Protein AF-A0A8H7RUB9-F1 (afdb_monomer_lite)

Radius of gyration: 20.94 Å; chains: 1; bounding box: 49×48×55 Å

Secondary structure (DSSP, 8-state):
--------SSS-HHHHHHHHHHHHHHHHHTT----HHHHHHHHHHH-TTTS-TTHHHHHHHHHHHHHHHHHHHHHHHHHHHHHHT----HHHHHTT---TT-HHHHHHHHHHH---GGGTT-S--EEEEEE-TTT--EEEEEEESSSS-HHHHHHHHHHHHHHH-S---EE-TTHHHHHHHHHHH-GGGTT--EE--HHHHTTS-HHHHHHH-TTTTT-TT----HHHHHHHHTTTHHHHTTSS-HHHHHHHHHHHHHHHHHHHHHHHHHHT--

Structure (mmCIF, N/CA/C/O backbone):
data_AF-A0A8H7RUB9-F1
#
_entry.id   AF-A0A8H7RUB9-F1
#
loop_
_atom_site.group_PDB
_atom_site.id
_atom_site.type_symbol
_atom_site.label_atom_id
_atom_site.label_alt_id
_atom_site.label_comp_id
_atom_site.label_asym_id
_atom_site.label_entity_id
_atom_site.label_seq_id
_atom_site.pdbx_PDB_ins_code
_atom_site.Cartn_x
_atom_site.Cartn_y
_atom_site.Cartn_z
_atom_site.occupancy
_atom_site.B_iso_or_equiv
_atom_site.auth_seq_id
_atom_site.auth_comp_id
_atom_site.auth_asym_id
_atom_site.auth_atom_id
_atom_site.pdbx_PDB_model_num
ATOM 1 N N . MET A 1 1 ? -0.224 27.620 32.407 1.00 29.58 1 MET A N 1
ATOM 2 C CA . MET A 1 1 ? -0.497 28.075 31.030 1.00 29.58 1 MET A CA 1
ATOM 3 C C . MET A 1 1 ? -1.621 27.197 30.512 1.00 29.58 1 MET A C 1
ATOM 5 O O . MET A 1 1 ? -1.375 26.037 30.212 1.00 29.58 1 MET A O 1
ATOM 9 N N . GLU A 1 2 ? -2.859 27.683 30.568 1.00 24.92 2 GLU A N 1
ATOM 10 C CA . GLU A 1 2 ? -4.022 26.947 30.060 1.00 24.92 2 GLU A CA 1
ATOM 11 C C . GLU A 1 2 ? -3.941 26.923 28.532 1.00 24.92 2 GLU A C 1
ATOM 13 O O . GLU A 1 2 ? -4.004 27.958 27.871 1.00 24.92 2 GLU A O 1
ATOM 18 N N . SER A 1 3 ? -3.705 25.742 27.961 1.00 28.34 3 SER A N 1
ATOM 19 C CA . SER A 1 3 ? -3.778 25.539 26.520 1.00 28.34 3 SER A CA 1
ATOM 20 C C . SER A 1 3 ? -5.248 25.479 26.117 1.00 28.34 3 SER A C 1
ATOM 22 O O . SER A 1 3 ? -5.887 24.430 26.160 1.00 28.34 3 SER A O 1
ATOM 24 N N . HIS A 1 4 ? -5.802 26.623 25.725 1.00 30.50 4 HIS A N 1
ATOM 25 C CA . HIS A 1 4 ? -7.105 26.666 25.075 1.00 30.50 4 HIS A CA 1
ATOM 26 C C . HIS A 1 4 ? -7.007 25.947 23.720 1.00 30.50 4 HIS A C 1
ATOM 28 O O . HIS A 1 4 ? -6.492 26.498 22.749 1.00 30.50 4 HIS A O 1
ATOM 34 N N . MET A 1 5 ? -7.477 24.697 23.655 1.00 37.44 5 MET A N 1
ATOM 35 C CA . MET A 1 5 ? -7.760 24.026 22.385 1.00 37.44 5 MET A CA 1
ATOM 36 C C . MET A 1 5 ? -9.015 24.666 21.795 1.00 37.44 5 MET A C 1
ATOM 38 O O . MET A 1 5 ? -10.136 24.296 22.136 1.00 37.44 5 MET A O 1
ATOM 42 N N . VAL A 1 6 ? -8.823 25.680 20.956 1.00 38.44 6 VAL A N 1
ATOM 43 C CA . VAL A 1 6 ? -9.888 26.201 20.101 1.00 38.44 6 VAL A CA 1
ATOM 44 C C . VAL A 1 6 ? -9.807 25.427 18.786 1.00 38.44 6 VAL A C 1
ATOM 46 O O . VAL A 1 6 ? -8.780 25.529 18.111 1.00 38.44 6 VAL A O 1
ATOM 49 N N . PRO A 1 7 ? -10.837 24.651 18.408 1.00 40.44 7 PRO A N 1
ATOM 50 C CA . PRO A 1 7 ? -10.815 23.915 17.156 1.00 40.44 7 PRO A CA 1
ATOM 51 C C . PRO A 1 7 ? -10.836 24.912 15.994 1.00 40.44 7 PRO A C 1
ATOM 53 O O . PRO A 1 7 ? -11.845 25.557 15.724 1.00 40.44 7 PRO A O 1
ATOM 56 N N . SER A 1 8 ? -9.699 25.064 15.319 1.00 38.56 8 SER A N 1
ATOM 57 C CA . SER A 1 8 ? -9.515 25.973 14.180 1.00 38.56 8 SER A CA 1
ATOM 58 C C . SER A 1 8 ? -9.970 25.371 12.844 1.00 38.56 8 SER A C 1
ATOM 60 O O . SER A 1 8 ? -9.715 25.948 11.788 1.00 38.56 8 SER A O 1
ATOM 62 N N . SER A 1 9 ? -10.631 24.209 12.867 1.00 44.75 9 SER A N 1
ATOM 63 C CA . SER A 1 9 ? -11.028 23.474 11.665 1.00 44.75 9 SER A CA 1
ATOM 64 C C . SER A 1 9 ? -12.490 23.726 11.290 1.00 44.75 9 SER A C 1
ATOM 66 O O . SER A 1 9 ? -13.346 23.924 12.148 1.00 44.75 9 SER A O 1
ATOM 68 N N . HIS A 1 10 ? -12.806 23.638 9.994 1.00 49.53 10 HIS A N 1
ATOM 69 C CA . HIS A 1 10 ? -14.183 23.656 9.469 1.00 49.53 10 HIS A CA 1
ATOM 70 C C . HIS A 1 10 ? -15.021 22.424 9.887 1.00 49.53 10 HIS A C 1
ATOM 72 O O . HIS A 1 10 ? -16.120 22.203 9.374 1.00 49.53 10 HIS A O 1
ATOM 78 N N . LEU A 1 11 ? -14.495 21.590 10.788 1.00 54.62 11 LEU A N 1
ATOM 79 C CA . LEU A 1 11 ? -15.132 20.380 11.283 1.00 54.62 11 LEU A CA 1
ATOM 80 C C . LEU A 1 11 ? -16.121 20.719 12.399 1.00 54.62 11 LEU A C 1
ATOM 82 O O . LEU A 1 11 ? -16.036 21.753 13.060 1.00 54.62 11 LEU A O 1
ATOM 86 N N . LYS A 1 12 ? -17.072 19.811 12.641 1.00 63.00 12 LYS A N 1
ATOM 87 C CA . LYS A 1 12 ? -17.947 19.951 13.804 1.00 63.00 12 LYS A CA 1
ATOM 88 C C . LYS A 1 12 ? -17.111 19.943 15.097 1.00 63.00 12 LYS A C 1
ATOM 90 O O . LYS A 1 12 ? -16.148 19.173 15.169 1.00 63.00 12 LYS A O 1
ATOM 95 N N . PRO A 1 13 ? -17.493 20.715 16.128 1.00 65.56 13 PRO A N 1
ATOM 96 C CA . PRO A 1 13 ? -16.722 20.819 17.365 1.00 65.56 13 PRO A CA 1
ATOM 97 C C . PRO A 1 13 ? -16.402 19.468 18.024 1.00 65.56 13 PRO A C 1
ATOM 99 O O . PRO A 1 13 ? -15.300 19.284 18.529 1.00 65.56 13 PRO A O 1
ATOM 102 N N . GLU A 1 14 ? -17.316 18.491 17.966 1.00 66.56 14 GLU A N 1
ATOM 103 C CA . GLU A 1 14 ? -17.115 17.163 18.574 1.00 66.56 14 GLU A CA 1
ATOM 104 C C . GLU A 1 14 ? -15.984 16.377 17.896 1.00 66.56 14 GLU A C 1
ATOM 106 O O . GLU A 1 14 ? -15.202 15.674 18.535 1.00 66.56 14 GLU A O 1
ATOM 111 N N . VAL A 1 15 ? -15.891 16.528 16.579 1.00 64.12 15 VAL A N 1
ATOM 112 C CA . VAL A 1 15 ? -14.919 15.853 15.722 1.00 64.12 15 VAL A CA 1
ATOM 113 C C . VAL A 1 15 ? -13.544 16.488 15.857 1.00 64.12 15 VAL A C 1
ATOM 115 O O . VAL A 1 15 ? -12.548 15.776 15.976 1.00 64.12 15 VAL A O 1
ATOM 118 N N . ALA A 1 16 ? -13.496 17.819 15.852 1.00 68.00 16 ALA A N 1
ATOM 119 C CA . ALA A 1 16 ? -12.252 18.553 16.018 1.00 68.00 16 ALA A CA 1
ATOM 120 C C . ALA A 1 16 ? -11.610 18.221 17.372 1.00 68.00 16 ALA A C 1
ATOM 122 O O . ALA A 1 16 ? -10.447 17.836 17.409 1.00 68.00 16 ALA A O 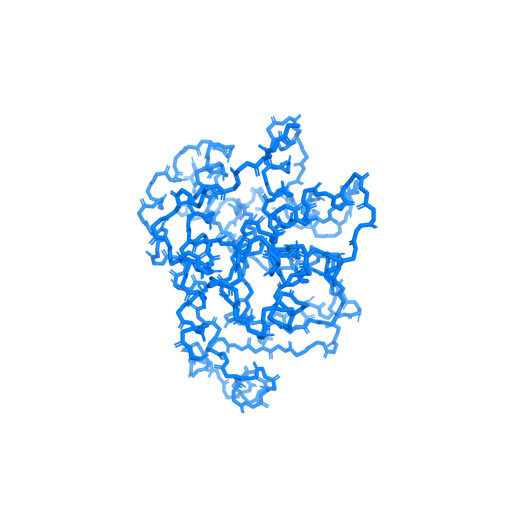1
ATOM 123 N N . ILE A 1 17 ? -12.405 18.193 18.451 1.00 72.62 17 ILE A N 1
ATOM 124 C CA . ILE A 1 17 ? -11.947 17.743 19.773 1.00 72.62 17 ILE A CA 1
ATOM 125 C C . ILE A 1 17 ? -11.415 16.306 19.716 1.00 72.62 17 ILE A C 1
ATOM 127 O O . ILE A 1 17 ? -10.379 16.013 20.304 1.00 72.62 17 ILE A O 1
ATOM 131 N N . HIS A 1 18 ? -12.082 15.390 19.008 1.00 74.38 18 HIS A N 1
ATOM 132 C CA . HIS A 1 18 ? -11.622 14.001 18.899 1.00 74.38 18 HIS A CA 1
ATOM 133 C C . HIS A 1 18 ? -10.255 13.883 18.212 1.00 74.38 18 HIS A C 1
ATOM 135 O O . HIS A 1 18 ? -9.379 13.169 18.704 1.00 74.38 18 HIS A O 1
ATOM 141 N N . ILE A 1 19 ? -10.057 14.596 17.099 1.00 69.44 19 ILE A N 1
ATOM 142 C CA . ILE A 1 19 ? -8.784 14.633 16.365 1.00 69.44 19 ILE A CA 1
ATOM 143 C C . ILE A 1 19 ? -7.701 15.316 17.203 1.00 69.44 19 ILE A C 1
ATOM 145 O O . ILE A 1 19 ? -6.637 14.728 17.382 1.00 69.44 19 ILE A O 1
ATOM 149 N N . ASP A 1 20 ? -7.982 16.483 17.786 1.00 73.69 20 ASP A N 1
ATOM 150 C CA . ASP A 1 20 ? -7.042 17.241 18.621 1.00 73.69 20 ASP A CA 1
ATOM 151 C C . ASP A 1 20 ? -6.595 16.431 19.845 1.00 73.69 20 ASP A C 1
ATOM 153 O O . ASP A 1 20 ? -5.425 16.444 20.234 1.00 73.69 20 ASP A O 1
ATOM 157 N N . VAL A 1 21 ? -7.503 15.644 20.426 1.00 76.00 21 VAL A N 1
ATOM 158 C CA . VAL A 1 21 ? -7.194 14.727 21.525 1.00 76.00 21 VAL A CA 1
ATOM 159 C C . VAL A 1 21 ? -6.327 13.563 21.060 1.00 76.00 21 VAL A C 1
ATOM 161 O O . VAL A 1 21 ? -5.384 13.211 21.767 1.00 76.00 21 VAL A O 1
ATOM 164 N N . MET A 1 22 ? -6.592 12.967 19.893 1.00 75.38 22 MET A N 1
ATOM 165 C CA . MET A 1 22 ? -5.728 11.916 19.339 1.00 75.38 22 MET A CA 1
ATOM 166 C C . MET A 1 22 ? -4.334 12.454 18.976 1.00 75.38 22 MET A C 1
ATOM 168 O O . MET A 1 22 ? -3.331 11.809 19.283 1.00 75.38 22 MET A O 1
ATOM 172 N N . GLU A 1 23 ? -4.259 13.650 18.392 1.00 72.81 23 GLU A N 1
ATOM 173 C CA . GLU A 1 23 ? -3.027 14.391 18.102 1.00 72.81 23 GLU A CA 1
ATOM 174 C C . GLU A 1 23 ? -2.215 14.668 19.370 1.00 72.81 23 GLU A C 1
ATOM 176 O O . GLU A 1 23 ? -1.033 14.326 19.447 1.00 72.81 23 GLU A O 1
ATOM 181 N N . SER A 1 24 ? -2.863 15.245 20.384 1.00 71.38 24 SER A N 1
ATOM 182 C CA . SER A 1 24 ? -2.268 15.544 21.685 1.00 71.38 24 SER A CA 1
ATOM 183 C C . SER A 1 24 ? -1.806 14.267 22.392 1.00 71.38 24 SER A C 1
ATOM 185 O O . SER A 1 24 ? -0.680 14.211 22.884 1.00 71.38 24 SER A O 1
ATOM 187 N N . TYR A 1 25 ? -2.614 13.199 22.358 1.00 70.88 25 TYR A N 1
ATOM 188 C CA . TYR A 1 25 ? -2.262 11.897 22.927 1.00 70.88 25 TYR A CA 1
ATOM 189 C C . TYR A 1 25 ? -0.989 11.323 22.296 1.00 70.88 25 TYR A C 1
ATOM 191 O O . TYR A 1 25 ? -0.104 10.848 23.007 1.00 70.88 25 TYR A O 1
ATOM 199 N N . ILE A 1 26 ? -0.878 11.363 20.964 1.00 67.62 26 ILE A N 1
ATOM 200 C CA . ILE A 1 26 ? 0.305 10.860 20.254 1.00 67.62 26 ILE A CA 1
ATOM 201 C C . ILE A 1 26 ? 1.534 11.706 20.586 1.00 67.62 26 ILE A C 1
ATOM 203 O O . ILE A 1 26 ? 2.569 11.141 20.928 1.00 67.62 26 ILE A O 1
ATOM 207 N N . ARG A 1 27 ? 1.413 13.041 20.570 1.00 65.81 27 ARG A N 1
ATOM 208 C CA . ARG A 1 27 ? 2.514 13.955 20.926 1.00 65.81 27 ARG A CA 1
ATOM 209 C C . ARG A 1 27 ? 3.007 13.735 22.360 1.00 65.81 27 ARG A C 1
ATOM 211 O O . ARG A 1 27 ? 4.208 13.751 22.606 1.00 65.81 27 ARG A O 1
ATOM 218 N N . GLN A 1 28 ? 2.097 13.497 23.305 1.00 63.12 28 GLN A N 1
ATOM 219 C CA . GLN A 1 28 ? 2.435 13.300 24.718 1.00 63.12 28 GLN A CA 1
ATOM 220 C C . GLN A 1 28 ? 2.959 11.900 25.040 1.00 63.12 28 GLN A C 1
ATOM 222 O O . GLN A 1 28 ? 3.717 11.758 25.996 1.00 63.12 28 GLN A O 1
ATOM 227 N N . LYS A 1 29 ? 2.628 10.867 24.253 1.00 54.38 29 LYS A N 1
ATOM 228 C CA . LYS A 1 29 ? 3.176 9.513 24.454 1.00 54.38 29 LYS A CA 1
ATOM 229 C C . LYS A 1 29 ? 4.705 9.456 24.343 1.00 54.38 29 LYS A C 1
ATOM 231 O O . LYS A 1 29 ? 5.304 8.559 24.926 1.00 54.38 29 LYS A O 1
ATOM 236 N N . PHE A 1 30 ? 5.320 10.414 23.650 1.00 47.50 30 PHE A N 1
ATOM 237 C CA . PHE A 1 30 ? 6.774 10.577 23.596 1.00 47.50 30 PHE A CA 1
ATOM 238 C C . PHE A 1 30 ? 7.370 11.239 24.851 1.00 47.50 30 PHE A C 1
ATOM 240 O O . PHE A 1 30 ? 8.585 11.228 25.016 1.00 47.50 30 PHE A O 1
ATOM 247 N N . LEU A 1 31 ? 6.541 11.794 25.744 1.00 39.28 31 LEU A N 1
ATOM 248 C CA . LEU A 1 31 ? 6.990 12.569 26.904 1.00 39.28 31 LEU A CA 1
ATOM 249 C C . LEU A 1 31 ? 6.450 12.069 28.256 1.00 39.28 31 LEU A C 1
ATOM 251 O O . LEU A 1 31 ? 7.129 12.292 29.250 1.00 39.28 31 LEU A O 1
ATOM 255 N N . GLN A 1 32 ? 5.299 11.378 28.338 1.00 49.00 32 GLN A N 1
ATOM 256 C CA . GLN A 1 32 ? 4.765 10.792 29.585 1.00 49.00 32 GLN A CA 1
ATOM 257 C C . GLN A 1 32 ? 3.645 9.747 29.341 1.00 49.00 32 GLN A C 1
ATOM 259 O O . GLN A 1 32 ? 2.749 9.937 28.519 1.00 49.00 32 GLN A O 1
ATOM 264 N N . HIS A 1 33 ? 3.653 8.642 30.101 1.00 52.34 33 HIS A N 1
ATOM 265 C CA . HIS A 1 33 ? 2.651 7.564 30.044 1.00 52.34 33 HIS A CA 1
ATOM 266 C C . HIS A 1 33 ? 1.275 7.996 30.592 1.00 52.34 33 HIS A C 1
ATOM 268 O O . HIS A 1 33 ? 0.935 7.715 31.740 1.00 52.34 33 HIS A O 1
ATOM 274 N N . GLN A 1 34 ? 0.438 8.636 29.770 1.00 62.09 34 GLN A N 1
ATOM 275 C CA . GLN A 1 34 ? -0.961 8.909 30.124 1.00 62.09 34 GLN A CA 1
ATOM 276 C C . GLN A 1 34 ? -1.937 7.880 29.528 1.00 62.09 34 GLN A C 1
ATOM 278 O O . GLN A 1 34 ? -1.829 7.450 28.374 1.00 62.09 34 GLN A O 1
ATOM 283 N N . SER A 1 35 ? -2.930 7.468 30.326 1.00 73.56 35 SER A N 1
ATOM 284 C CA . SER A 1 35 ? -3.958 6.517 29.888 1.00 73.56 35 SER A CA 1
ATOM 285 C C . SER A 1 35 ? -5.051 7.209 29.062 1.00 73.56 35 SER A C 1
ATOM 287 O O . SER A 1 35 ? -5.480 8.317 29.388 1.00 73.56 35 SER A O 1
ATOM 289 N N . VAL A 1 36 ? -5.568 6.523 28.033 1.00 71.50 36 VAL A N 1
ATOM 290 C CA . VAL A 1 36 ? -6.710 6.994 27.215 1.00 71.50 36 VAL A CA 1
ATOM 291 C C . VAL A 1 36 ? -7.920 7.322 28.094 1.00 71.50 36 VAL A C 1
ATOM 293 O O . VAL A 1 36 ? -8.649 8.276 27.842 1.00 71.50 36 VAL A O 1
ATOM 296 N N . THR A 1 37 ? -8.102 6.562 29.177 1.00 72.75 37 THR A N 1
ATOM 297 C CA . THR A 1 37 ? -9.177 6.776 30.150 1.00 72.75 37 THR A CA 1
ATOM 298 C C . THR A 1 37 ? -9.020 8.095 30.905 1.00 72.75 37 THR A C 1
ATOM 300 O O . THR A 1 37 ? -10.019 8.765 31.148 1.00 72.75 37 THR A O 1
ATOM 303 N N . SER A 1 38 ? -7.796 8.474 31.278 1.00 74.19 38 SER A N 1
ATOM 304 C CA . SER A 1 38 ? -7.526 9.732 31.983 1.00 74.19 38 SER A CA 1
ATOM 305 C C . SER A 1 38 ? -7.811 10.929 31.080 1.00 74.19 38 SER A C 1
ATOM 307 O O . SER A 1 38 ? -8.525 11.843 31.479 1.00 74.19 38 SER A O 1
ATOM 309 N N . ILE A 1 39 ? -7.338 10.873 29.834 1.00 75.50 39 ILE A N 1
ATOM 310 C CA . ILE A 1 39 ? -7.524 11.949 28.855 1.00 75.50 39 ILE A CA 1
ATOM 311 C C . ILE A 1 39 ? -8.998 12.089 28.467 1.00 75.50 39 ILE A C 1
ATOM 313 O O . ILE A 1 39 ? -9.535 13.191 28.510 1.00 75.50 39 ILE A O 1
ATOM 317 N N . ALA A 1 40 ? -9.697 10.980 28.203 1.00 75.69 40 ALA A N 1
ATOM 318 C CA . ALA A 1 40 ? -11.128 11.019 27.904 1.00 75.69 40 ALA A CA 1
ATOM 319 C C . ALA A 1 40 ? -11.955 11.631 29.051 1.00 75.69 40 ALA A C 1
ATOM 321 O O . ALA A 1 40 ? -12.914 12.350 28.787 1.00 75.69 40 ALA A O 1
ATOM 322 N N . LYS A 1 41 ? -11.581 11.381 30.316 1.00 77.62 41 LYS A N 1
ATOM 323 C CA . LYS A 1 41 ? -12.245 11.980 31.488 1.00 77.62 41 LYS A CA 1
ATOM 324 C C . LYS A 1 41 ? -12.021 13.489 31.576 1.00 77.62 41 LYS A C 1
ATOM 326 O O . LYS A 1 41 ? -12.972 14.211 31.852 1.00 77.62 41 LYS A O 1
ATOM 331 N N . VAL A 1 42 ? -10.789 13.951 31.356 1.00 79.19 42 VAL A N 1
ATOM 332 C CA . VAL A 1 42 ? -10.460 15.386 31.372 1.00 79.19 42 VAL A CA 1
ATOM 333 C C . VAL A 1 42 ? -11.214 16.104 30.256 1.00 79.19 42 VAL A C 1
ATOM 335 O O . VAL A 1 42 ? -11.927 17.062 30.517 1.00 79.19 42 VAL A O 1
ATOM 338 N N . VAL A 1 43 ? -11.165 15.577 29.034 1.00 77.44 43 VAL A N 1
ATOM 339 C CA . VAL A 1 43 ? -11.837 16.174 27.871 1.00 77.44 43 VAL A CA 1
ATOM 340 C C . VAL A 1 43 ? -13.357 16.215 28.052 1.00 77.44 43 VAL A C 1
ATOM 342 O O . VAL A 1 43 ? -13.977 17.236 27.775 1.00 77.44 43 VAL A O 1
ATOM 345 N N . ALA A 1 44 ? -13.968 15.144 28.569 1.00 78.69 44 ALA A N 1
ATOM 346 C CA . ALA A 1 44 ? -15.405 15.124 28.849 1.00 78.69 44 ALA A CA 1
ATOM 347 C C . ALA A 1 44 ? -15.816 16.114 29.956 1.00 78.69 44 ALA A C 1
ATOM 349 O O . ALA A 1 44 ? -16.947 16.595 29.950 1.00 78.69 44 ALA A O 1
ATOM 350 N N . LYS A 1 45 ? -14.912 16.423 30.897 1.00 79.88 45 LYS A N 1
ATOM 351 C CA . LYS A 1 45 ? -15.139 17.420 31.951 1.00 79.88 45 LYS A CA 1
ATOM 352 C C . LYS A 1 45 ? -15.061 18.850 31.410 1.00 79.88 45 LYS A C 1
ATOM 354 O O . LYS A 1 45 ? -15.899 19.665 31.776 1.00 79.88 45 LYS A O 1
ATOM 359 N N . GLU A 1 46 ? -14.084 19.132 30.551 1.00 78.12 46 GLU A N 1
ATOM 360 C CA . GLU A 1 46 ? -13.878 20.464 29.966 1.00 78.12 46 GLU A CA 1
ATOM 361 C C . GLU A 1 46 ? -14.898 20.782 28.856 1.00 78.12 46 GLU A C 1
ATOM 363 O O . GLU A 1 46 ? -15.319 21.927 28.704 1.00 78.12 46 GLU A O 1
ATOM 368 N N . PHE A 1 47 ? -15.365 19.769 28.112 1.00 77.69 47 PHE A N 1
ATOM 369 C CA . PHE A 1 47 ? -16.285 19.935 26.976 1.00 77.69 47 PHE A CA 1
ATOM 370 C C . PHE A 1 47 ? -17.564 19.074 27.083 1.00 77.69 47 PHE A C 1
ATOM 372 O O . PHE A 1 47 ? -17.886 18.308 26.169 1.00 77.69 47 PHE A O 1
ATOM 379 N N . PRO A 1 48 ? -18.362 19.199 28.161 1.00 70.75 48 PRO A N 1
ATOM 380 C CA . PRO A 1 48 ? -19.465 18.278 28.458 1.00 70.75 48 PRO A CA 1
ATOM 381 C C . PRO A 1 48 ? -20.626 18.334 27.453 1.00 70.75 48 PRO A C 1
ATOM 383 O O . PRO A 1 48 ? -21.377 17.373 27.329 1.00 70.75 48 PRO A O 1
ATOM 386 N N . ARG A 1 49 ? -20.791 19.449 26.727 1.00 74.31 49 ARG A N 1
ATOM 387 C CA . ARG A 1 49 ? -21.847 19.621 25.707 1.00 74.31 49 ARG A CA 1
ATOM 388 C C . ARG A 1 49 ? -21.443 19.124 24.320 1.00 74.31 49 ARG A C 1
ATOM 390 O O . ARG A 1 49 ? -22.302 18.967 23.462 1.00 74.31 49 ARG A O 1
ATOM 397 N N . THR A 1 50 ? -20.152 18.895 24.120 1.00 74.50 50 THR A N 1
ATOM 398 C CA . THR A 1 50 ? -19.545 18.609 22.817 1.00 74.50 50 THR A CA 1
ATOM 399 C C . THR A 1 50 ? -19.065 17.160 22.731 1.00 74.50 50 THR A C 1
ATOM 401 O O . THR A 1 50 ? -18.793 16.638 21.661 1.00 74.50 50 THR A O 1
ATOM 404 N N . VAL A 1 51 ? -18.933 16.472 23.861 1.00 72.12 51 VAL A N 1
ATOM 405 C CA . VAL A 1 51 ? -18.345 15.135 23.907 1.00 72.12 51 VAL A CA 1
ATOM 406 C C . VAL A 1 51 ? -19.446 14.106 24.185 1.00 72.12 51 VAL A C 1
ATOM 408 O O . VAL A 1 51 ? -20.024 14.122 25.272 1.00 72.12 51 VAL A O 1
ATOM 411 N N . PRO A 1 52 ? -19.766 13.198 23.241 1.00 74.94 52 PRO A N 1
ATOM 412 C CA . PRO A 1 52 ? -20.803 12.194 23.456 1.00 74.94 52 PRO A CA 1
ATOM 413 C C . PRO A 1 52 ? -20.388 11.182 24.533 1.00 74.94 52 PRO A C 1
ATOM 415 O O . PRO A 1 52 ? -19.206 10.909 24.741 1.00 74.94 52 PRO A O 1
ATOM 418 N N . SER A 1 53 ? -21.363 10.533 25.173 1.00 74.62 53 SER A N 1
ATOM 419 C CA . SER A 1 53 ? -21.112 9.493 26.190 1.00 74.62 53 SER A CA 1
ATOM 420 C C . SER A 1 53 ? -20.276 8.315 25.661 1.00 74.62 53 SER A C 1
ATOM 422 O O . SER A 1 53 ? -19.538 7.673 26.411 1.00 74.62 53 SER A O 1
ATOM 424 N N . SER A 1 54 ? -20.332 8.062 24.350 1.00 75.69 54 SER A N 1
ATOM 425 C CA . SER A 1 54 ? -19.553 7.045 23.641 1.00 75.69 54 SER A CA 1
ATOM 426 C C . SER A 1 54 ? -18.100 7.448 23.350 1.00 75.69 54 SER A C 1
ATOM 428 O O . SER A 1 54 ? -17.317 6.593 22.929 1.00 75.69 54 SER A O 1
ATOM 430 N N . PHE A 1 55 ? -17.694 8.697 23.611 1.00 79.94 55 PHE A N 1
ATOM 431 C CA . PHE A 1 55 ? -16.387 9.254 23.238 1.00 79.94 55 PHE A CA 1
ATOM 432 C C . PHE A 1 55 ? -15.203 8.401 23.693 1.00 79.94 55 PHE A C 1
ATOM 434 O O . PHE A 1 55 ? -14.328 8.088 22.892 1.00 79.94 55 PHE A O 1
ATOM 441 N N . LYS A 1 56 ? -15.204 7.919 24.944 1.00 77.12 56 LYS A N 1
ATOM 442 C CA . LYS A 1 56 ? -14.156 7.010 25.444 1.00 77.12 56 LYS A CA 1
ATOM 443 C C . LYS A 1 56 ? -14.047 5.747 24.586 1.00 77.12 56 LYS A C 1
ATOM 445 O O . LYS A 1 56 ? -12.940 5.304 24.277 1.00 77.12 56 LYS A O 1
ATOM 450 N N . SER A 1 57 ? -15.180 5.147 24.218 1.00 75.88 57 SER A N 1
ATOM 451 C CA . SER A 1 57 ? -15.188 3.932 23.402 1.00 75.88 57 SER A CA 1
ATOM 452 C C . SER A 1 57 ? -14.724 4.216 21.979 1.00 75.88 57 SER A C 1
ATOM 454 O O . SER A 1 57 ? -14.024 3.377 21.414 1.00 75.88 57 SER A O 1
ATOM 456 N N . ILE A 1 58 ? -15.121 5.350 21.402 1.00 73.62 58 ILE A N 1
ATOM 457 C CA . ILE A 1 58 ? -14.685 5.761 20.065 1.00 73.62 58 ILE A CA 1
ATOM 458 C C . ILE A 1 58 ? -13.172 5.979 20.096 1.00 73.62 58 ILE A C 1
ATOM 460 O O . ILE A 1 58 ? -12.458 5.334 19.338 1.00 73.62 58 ILE A O 1
ATOM 464 N N . LEU A 1 59 ? -12.673 6.766 21.053 1.00 75.00 59 LEU A N 1
ATOM 465 C CA . LEU A 1 59 ? -11.256 7.106 21.185 1.00 75.00 59 LEU A CA 1
ATOM 466 C C . LEU A 1 59 ? -10.397 5.857 21.367 1.00 75.00 59 LEU A C 1
ATOM 468 O O . LEU A 1 59 ? -9.385 5.701 20.700 1.00 75.00 59 LEU A O 1
ATOM 472 N N . THR A 1 60 ? -10.832 4.914 22.203 1.00 74.12 60 THR A N 1
ATOM 473 C CA . THR A 1 60 ? -10.100 3.655 22.423 1.00 74.12 60 THR A CA 1
ATOM 474 C C . THR A 1 60 ? -9.988 2.807 21.151 1.00 74.12 60 THR A C 1
ATOM 476 O O . THR A 1 60 ? -8.976 2.140 20.951 1.00 74.12 60 THR A O 1
ATOM 479 N N . LYS A 1 61 ? -11.005 2.833 20.280 1.00 71.25 61 LYS A N 1
ATOM 480 C CA . LYS A 1 61 ? -11.015 2.078 19.018 1.00 71.25 61 LYS A CA 1
ATOM 481 C C . LYS A 1 61 ? -10.237 2.792 17.914 1.00 71.25 61 LYS A C 1
ATOM 483 O O . LYS A 1 61 ? -9.524 2.141 17.156 1.00 71.25 61 LYS A O 1
ATOM 488 N N . THR A 1 62 ? -10.364 4.114 17.821 1.00 69.94 62 THR A N 1
ATOM 489 C CA . THR A 1 62 ? -9.767 4.906 16.739 1.00 69.94 62 THR A CA 1
ATOM 490 C C . THR A 1 62 ? -8.316 5.260 17.006 1.00 69.94 62 THR A C 1
ATOM 492 O O . THR A 1 62 ? -7.536 5.296 16.067 1.00 69.94 62 THR A O 1
ATOM 495 N N . LEU A 1 63 ? -7.917 5.488 18.257 1.00 73.00 63 LEU A N 1
ATOM 496 C CA . LEU A 1 63 ? -6.574 5.954 18.597 1.00 73.00 63 LEU A CA 1
ATOM 497 C C . LEU A 1 63 ? -5.456 4.980 18.193 1.00 73.00 63 LEU A C 1
ATOM 499 O O . LEU A 1 63 ? -4.462 5.455 17.655 1.00 73.00 63 LEU A O 1
ATOM 503 N N . PRO A 1 64 ? -5.565 3.646 18.368 1.00 64.06 64 PRO A N 1
ATOM 504 C CA . PRO A 1 64 ? -4.543 2.725 17.867 1.00 64.06 64 PRO A CA 1
ATOM 505 C C . PRO A 1 64 ? -4.415 2.765 16.341 1.00 64.06 64 PRO A C 1
ATOM 507 O O . PRO A 1 64 ? -3.314 2.635 15.812 1.00 64.06 64 PRO A O 1
ATOM 510 N N . ILE A 1 65 ? -5.538 2.956 15.643 1.00 62.16 65 ILE A N 1
ATOM 511 C CA . ILE A 1 65 ? -5.596 3.059 14.183 1.00 62.16 65 ILE A CA 1
ATOM 512 C C . ILE A 1 65 ? -4.956 4.382 13.749 1.00 62.16 65 ILE A C 1
ATOM 514 O O . ILE A 1 65 ? -4.008 4.369 12.972 1.00 62.16 65 ILE A O 1
ATOM 518 N N . TYR A 1 66 ? -5.391 5.501 14.333 1.00 66.44 66 TYR A N 1
ATOM 519 C CA . TYR A 1 66 ? -4.868 6.842 14.082 1.00 66.44 66 TYR A CA 1
ATOM 520 C C . TYR A 1 66 ? -3.375 6.954 14.419 1.00 66.44 66 TYR A C 1
ATOM 522 O O . TYR A 1 66 ? -2.620 7.503 13.630 1.00 66.44 66 TYR A O 1
ATOM 530 N N . ALA A 1 67 ? -2.910 6.362 15.523 1.00 63.88 67 ALA A N 1
ATOM 531 C CA . ALA A 1 67 ? -1.494 6.340 15.894 1.00 63.88 67 ALA A CA 1
ATOM 532 C C . ALA A 1 67 ? -0.645 5.533 14.907 1.00 63.88 67 ALA A C 1
ATOM 534 O O . ALA A 1 67 ? 0.376 6.027 14.437 1.00 63.88 67 ALA A O 1
ATOM 535 N N . LYS A 1 68 ? -1.093 4.328 14.528 1.00 58.31 68 LYS A N 1
ATOM 536 C CA . LYS A 1 68 ? -0.418 3.532 13.491 1.00 58.31 68 LYS A CA 1
ATOM 537 C C . LYS A 1 68 ? -0.418 4.233 12.136 1.00 58.31 68 LYS A C 1
ATOM 539 O O . LYS A 1 68 ? 0.537 4.076 11.390 1.00 58.31 68 LYS A O 1
ATOM 544 N N . MET A 1 69 ? -1.472 4.982 11.817 1.00 59.75 69 MET A N 1
ATOM 545 C CA . MET A 1 69 ? -1.554 5.777 10.594 1.00 59.75 69 MET A CA 1
ATOM 546 C C . MET A 1 69 ? -0.628 6.989 10.640 1.00 59.75 69 MET A C 1
ATOM 548 O O . MET A 1 69 ? 0.038 7.257 9.652 1.00 59.75 69 MET A O 1
ATOM 552 N N . LYS A 1 70 ? -0.565 7.702 11.770 1.00 60.44 70 LYS A N 1
ATOM 553 C CA . LYS A 1 70 ? 0.235 8.917 11.937 1.00 60.44 70 LYS A CA 1
ATOM 554 C C . LYS A 1 70 ? 1.738 8.645 11.895 1.00 60.44 70 LYS A C 1
ATOM 556 O O . LYS A 1 70 ? 2.445 9.371 11.202 1.00 60.44 70 LYS A O 1
ATOM 561 N N . MET A 1 71 ? 2.192 7.568 12.544 1.00 52.41 71 MET A N 1
ATOM 562 C CA . MET A 1 71 ? 3.602 7.153 12.517 1.00 52.41 71 MET A CA 1
ATOM 563 C C . MET A 1 71 ? 4.120 6.991 11.086 1.00 52.41 71 MET A C 1
ATOM 565 O O . MET A 1 71 ? 5.180 7.496 10.765 1.00 52.41 71 MET A O 1
ATOM 569 N N . VAL A 1 72 ? 3.319 6.417 10.185 1.00 52.06 72 VAL A N 1
ATOM 570 C CA . VAL A 1 72 ? 3.680 6.254 8.765 1.00 52.06 72 VAL A CA 1
ATOM 571 C C . VAL A 1 72 ? 4.016 7.584 8.100 1.00 52.06 72 VAL A C 1
ATOM 573 O O . VAL A 1 72 ? 4.923 7.650 7.286 1.00 52.06 72 VAL A O 1
ATOM 576 N N . ILE A 1 73 ? 3.294 8.655 8.427 1.00 48.69 73 ILE A N 1
ATOM 577 C CA . ILE A 1 73 ? 3.409 9.955 7.751 1.00 48.69 73 ILE A CA 1
ATOM 578 C C . ILE A 1 73 ? 4.580 10.772 8.282 1.00 48.69 73 ILE A C 1
ATOM 580 O O . ILE A 1 73 ? 5.295 11.389 7.492 1.00 48.69 73 ILE A O 1
ATOM 584 N N . GLU A 1 74 ? 4.767 10.781 9.602 1.00 50.94 74 GLU A N 1
ATOM 585 C CA . GLU A 1 74 ? 5.919 11.434 10.229 1.00 50.94 74 GLU A CA 1
ATOM 586 C C . GLU A 1 74 ? 7.207 10.694 9.839 1.00 50.94 74 GLU A C 1
ATOM 588 O O . GLU A 1 74 ? 8.156 11.347 9.400 1.00 50.94 74 GLU A O 1
ATOM 593 N N . ASP A 1 75 ? 7.172 9.355 9.786 1.00 51.41 75 ASP A N 1
ATOM 594 C CA . ASP A 1 75 ? 8.241 8.537 9.209 1.00 51.41 75 ASP A CA 1
ATOM 595 C C . ASP A 1 75 ? 8.482 8.906 7.739 1.00 51.41 75 ASP A C 1
ATOM 597 O O . ASP A 1 75 ? 9.626 9.031 7.338 1.00 51.41 75 ASP A O 1
ATOM 601 N N . HIS A 1 76 ? 7.464 9.152 6.902 1.00 52.25 76 HIS A N 1
ATOM 602 C CA . HIS A 1 76 ? 7.694 9.537 5.496 1.00 52.25 76 HIS A CA 1
ATOM 603 C C . HIS A 1 76 ? 8.333 10.907 5.317 1.00 52.25 76 HIS A C 1
ATOM 605 O O . HIS A 1 76 ? 9.100 11.078 4.369 1.00 52.25 76 HIS A O 1
ATOM 611 N N . LEU A 1 77 ? 8.017 11.879 6.175 1.00 53.03 77 LEU A N 1
ATOM 612 C CA . LEU A 1 77 ? 8.643 13.203 6.147 1.00 53.03 77 LEU A CA 1
ATOM 613 C C . LEU A 1 77 ? 10.074 13.145 6.681 1.00 53.03 77 LEU A C 1
ATOM 615 O O . LEU A 1 77 ? 10.962 13.739 6.075 1.00 53.03 77 LEU A O 1
ATOM 619 N N . GLU A 1 78 ? 10.318 12.382 7.743 1.00 52.78 78 GLU A N 1
ATOM 620 C CA . GLU A 1 78 ? 11.649 12.184 8.313 1.00 52.78 78 GLU A CA 1
ATOM 621 C C . GLU A 1 78 ? 12.532 11.305 7.413 1.00 52.78 78 GLU A C 1
ATOM 623 O O . GLU A 1 78 ? 13.677 11.653 7.141 1.00 52.78 78 GLU A O 1
ATOM 628 N N . ILE A 1 79 ? 11.983 10.246 6.814 1.00 51.38 79 ILE A N 1
ATOM 629 C CA . ILE A 1 79 ? 12.617 9.452 5.752 1.00 51.38 79 ILE A CA 1
ATOM 630 C C . ILE A 1 79 ? 12.864 10.331 4.525 1.00 51.38 79 ILE A C 1
ATOM 632 O O . ILE A 1 79 ? 13.954 10.277 3.974 1.00 51.38 79 ILE A O 1
ATOM 636 N N . ALA A 1 80 ? 11.914 11.167 4.081 1.00 50.88 80 ALA A N 1
ATOM 637 C CA . ALA A 1 80 ? 12.136 12.106 2.973 1.00 50.88 80 ALA A CA 1
ATOM 638 C C . ALA A 1 80 ? 13.240 13.127 3.285 1.00 50.88 80 ALA A C 1
ATOM 640 O O . ALA A 1 80 ? 14.040 13.444 2.407 1.00 50.88 80 ALA A O 1
ATOM 641 N N . TYR A 1 81 ? 13.319 13.604 4.526 1.00 55.75 81 TYR A N 1
ATOM 642 C CA . TYR A 1 81 ? 14.357 14.521 4.985 1.00 55.75 81 TYR A CA 1
ATOM 643 C C . TYR A 1 81 ? 15.734 13.837 5.076 1.00 55.75 81 TYR A C 1
ATOM 645 O O . TYR A 1 81 ? 16.727 14.374 4.584 1.00 55.75 81 TYR A O 1
ATOM 653 N N . ASN A 1 82 ? 15.795 12.612 5.602 1.00 51.88 82 ASN A N 1
ATOM 654 C CA . ASN A 1 82 ? 17.007 11.788 5.669 1.00 51.88 82 ASN A CA 1
ATOM 655 C C . ASN A 1 82 ? 17.453 11.273 4.281 1.00 51.88 82 ASN A C 1
ATOM 657 O O . ASN A 1 82 ? 18.646 11.083 4.036 1.00 51.88 82 ASN A O 1
ATOM 661 N N . LEU A 1 83 ? 16.520 11.125 3.336 1.00 50.78 83 LEU A N 1
ATOM 662 C CA . LEU A 1 83 ? 16.766 10.802 1.922 1.00 50.78 83 LEU A CA 1
ATOM 663 C C . LEU A 1 83 ? 17.458 11.913 1.159 1.00 50.78 83 LEU A C 1
ATOM 665 O O . LEU A 1 83 ? 18.326 11.640 0.340 1.00 50.78 83 LEU A O 1
ATOM 669 N N . ILE A 1 84 ? 17.089 13.166 1.428 1.00 54.03 84 ILE A N 1
ATOM 670 C CA . ILE A 1 84 ? 17.776 14.317 0.832 1.00 54.03 84 ILE A CA 1
ATOM 671 C C . ILE A 1 84 ? 19.258 14.327 1.247 1.00 54.03 84 ILE A C 1
ATOM 673 O O . ILE A 1 84 ? 20.090 14.867 0.522 1.00 54.03 84 ILE A O 1
ATOM 677 N N . LYS A 1 85 ? 19.597 13.703 2.383 1.00 45.81 85 LYS A N 1
ATOM 678 C CA . LYS A 1 85 ? 20.951 13.645 2.940 1.00 45.81 85 LYS A CA 1
ATOM 679 C C . LYS A 1 85 ? 21.783 12.413 2.559 1.00 45.81 85 LYS A C 1
ATOM 681 O O . LYS A 1 85 ? 22.962 12.415 2.899 1.00 45.81 85 LYS A O 1
ATOM 686 N N . SER A 1 86 ? 21.238 11.373 1.918 1.00 51.34 86 SER A N 1
ATOM 687 C CA . SER A 1 86 ? 21.963 10.096 1.781 1.00 51.34 86 SER A CA 1
ATOM 688 C C . SER A 1 86 ? 21.851 9.430 0.399 1.00 51.34 86 SER A C 1
ATOM 690 O O . SER A 1 86 ? 20.758 9.218 -0.117 1.00 51.34 86 SER A O 1
ATOM 692 N N . ASP A 1 87 ? 22.996 9.025 -0.170 1.00 54.78 87 ASP A N 1
ATOM 693 C CA . ASP A 1 87 ? 23.139 8.259 -1.430 1.00 54.78 87 ASP A CA 1
ATOM 694 C C . ASP A 1 87 ? 22.760 6.765 -1.281 1.00 54.78 87 ASP A C 1
ATOM 696 O O . ASP A 1 87 ? 23.330 5.871 -1.908 1.00 54.78 87 ASP A O 1
ATOM 700 N N . ILE A 1 88 ? 21.801 6.452 -0.408 1.00 57.81 88 ILE A N 1
ATOM 701 C CA . ILE A 1 88 ? 21.421 5.070 -0.092 1.00 57.81 88 ILE A CA 1
ATOM 702 C C . ILE A 1 88 ? 20.456 4.553 -1.165 1.00 57.81 88 ILE A C 1
ATOM 704 O O . ILE A 1 88 ? 19.513 5.236 -1.573 1.00 57.81 88 ILE A O 1
ATOM 708 N N . CYS A 1 89 ? 20.666 3.310 -1.610 1.00 60.50 89 CYS A N 1
ATOM 709 C CA . CYS A 1 89 ? 19.753 2.635 -2.529 1.00 60.50 89 CYS A CA 1
ATOM 710 C C . CYS A 1 89 ? 18.305 2.683 -1.990 1.00 60.50 89 CYS A C 1
ATOM 712 O O . CYS A 1 89 ? 18.069 2.232 -0.865 1.00 60.50 89 CYS A O 1
ATOM 714 N N . PRO A 1 90 ? 17.314 3.150 -2.782 1.00 62.06 90 PRO A N 1
ATOM 715 C CA . PRO A 1 90 ? 15.933 3.251 -2.322 1.00 62.06 90 PRO A CA 1
ATOM 716 C C . PRO A 1 90 ? 15.393 1.930 -1.771 1.00 62.06 90 PRO A C 1
ATOM 718 O O . PRO A 1 90 ? 14.811 1.926 -0.696 1.00 62.06 90 PRO A O 1
ATOM 721 N N . ALA A 1 91 ? 15.632 0.797 -2.442 1.00 62.59 91 ALA A N 1
ATOM 722 C CA . ALA A 1 91 ? 15.178 -0.508 -1.951 1.00 62.59 91 ALA A CA 1
ATOM 723 C C . ALA A 1 91 ? 15.776 -0.874 -0.587 1.00 62.59 91 ALA A C 1
ATOM 725 O O . ALA A 1 91 ? 15.038 -1.318 0.286 1.00 62.59 91 ALA A O 1
ATOM 726 N N . CYS A 1 92 ? 17.076 -0.647 -0.389 1.00 61.34 92 CYS A N 1
ATOM 727 C CA . CYS A 1 92 ? 17.741 -0.886 0.890 1.00 61.34 92 CYS A CA 1
ATOM 728 C C . CYS A 1 92 ? 17.161 0.012 2.000 1.00 61.34 92 CYS A C 1
ATOM 730 O O . CYS A 1 92 ? 16.876 -0.460 3.100 1.00 61.34 92 CYS A O 1
ATOM 732 N N . MET A 1 93 ? 16.868 1.276 1.682 1.00 61.75 93 MET A N 1
ATOM 733 C CA . MET A 1 93 ? 16.233 2.185 2.631 1.00 61.75 93 MET A CA 1
ATOM 734 C C . MET A 1 93 ? 14.801 1.767 2.990 1.00 61.75 93 MET A C 1
ATOM 736 O O . MET A 1 93 ? 14.447 1.725 4.163 1.00 61.75 93 MET A O 1
ATOM 740 N N . TYR A 1 94 ? 13.980 1.403 2.001 1.00 54.91 94 TYR A N 1
ATOM 741 C CA . TYR A 1 94 ? 12.614 0.924 2.245 1.00 54.91 94 TYR A CA 1
ATOM 742 C C . TYR A 1 94 ? 12.583 -0.417 2.989 1.00 54.91 94 TYR A C 1
ATOM 744 O O . TYR A 1 94 ? 11.581 -0.751 3.609 1.00 54.91 94 TYR A O 1
ATOM 752 N N . GLN A 1 95 ? 13.668 -1.187 2.953 1.00 57.75 95 GLN A N 1
ATOM 753 C CA . GLN A 1 95 ? 13.784 -2.442 3.689 1.00 57.75 95 GLN A CA 1
ATOM 754 C C . GLN A 1 95 ? 14.345 -2.255 5.106 1.00 57.75 95 GLN A C 1
ATOM 756 O O . GLN A 1 95 ? 14.505 -3.260 5.794 1.00 57.75 95 GLN A O 1
ATOM 761 N N . ASN A 1 96 ? 14.673 -1.025 5.540 1.00 54.25 96 ASN A N 1
ATOM 762 C CA . ASN A 1 96 ? 15.455 -0.776 6.762 1.00 54.25 96 ASN A CA 1
ATOM 763 C C . ASN A 1 96 ? 16.698 -1.685 6.849 1.00 54.25 96 ASN A C 1
ATOM 765 O O . ASN A 1 96 ? 17.107 -2.118 7.927 1.00 54.25 96 ASN A O 1
ATOM 769 N N . LEU A 1 97 ? 17.281 -2.023 5.695 1.00 52.16 97 LEU A N 1
ATOM 770 C CA . LEU A 1 97 ? 18.465 -2.860 5.608 1.00 52.16 97 LEU A CA 1
ATOM 771 C C . LEU A 1 97 ? 19.662 -1.949 5.369 1.00 52.16 97 LEU A C 1
ATOM 773 O O . LEU A 1 97 ? 19.753 -1.279 4.342 1.00 52.16 97 LEU A O 1
ATOM 777 N N . ASN A 1 98 ? 20.627 -2.010 6.284 1.00 53.84 98 ASN A N 1
ATOM 778 C CA . ASN A 1 98 ? 21.975 -1.486 6.050 1.00 53.84 98 ASN A CA 1
ATOM 779 C C . ASN A 1 98 ? 22.780 -2.379 5.083 1.00 53.84 98 ASN A C 1
ATOM 781 O O . ASN A 1 98 ? 23.965 -2.146 4.866 1.00 53.84 98 ASN A O 1
ATOM 785 N N . ASP A 1 99 ? 22.152 -3.420 4.531 1.00 61.59 99 ASP A N 1
ATOM 786 C CA . ASP A 1 99 ? 22.804 -4.457 3.751 1.00 61.59 99 ASP A CA 1
ATOM 787 C C . ASP A 1 99 ? 22.509 -4.310 2.252 1.00 61.59 99 ASP A C 1
ATOM 789 O O . ASP A 1 99 ? 21.466 -4.733 1.744 1.00 61.59 99 ASP A O 1
ATOM 793 N N . ALA A 1 100 ? 23.476 -3.732 1.538 1.00 65.25 100 ALA A N 1
ATOM 794 C CA . ALA A 1 100 ? 23.470 -3.608 0.082 1.00 65.25 100 ALA A CA 1
ATOM 795 C C . ALA A 1 100 ? 23.454 -4.961 -0.654 1.00 65.25 100 ALA A C 1
ATOM 797 O O . ALA A 1 100 ? 23.144 -5.002 -1.844 1.00 65.25 100 ALA A O 1
ATOM 798 N N . SER A 1 101 ? 23.755 -6.066 0.037 1.00 67.75 101 SER A N 1
ATOM 799 C CA . SER A 1 101 ? 23.779 -7.409 -0.544 1.00 67.75 101 SER A CA 1
ATOM 800 C C . SER A 1 101 ? 22.426 -8.124 -0.522 1.00 67.75 101 SER A C 1
ATOM 802 O O . SER A 1 101 ? 22.312 -9.229 -1.059 1.00 67.75 101 SER A O 1
ATOM 804 N N . SER A 1 102 ? 21.374 -7.498 0.031 1.00 75.69 102 SER A N 1
ATOM 805 C CA . SER A 1 102 ? 20.040 -8.106 0.047 1.00 75.69 102 SER A CA 1
ATOM 806 C C . SER A 1 102 ? 19.596 -8.479 -1.383 1.00 75.69 102 SER A C 1
ATOM 808 O O . SER A 1 102 ? 19.737 -7.664 -2.306 1.00 75.69 102 SER A O 1
ATOM 810 N N . PRO A 1 103 ? 19.016 -9.677 -1.614 1.00 79.00 103 PRO A N 1
ATOM 811 C CA . PRO A 1 103 ? 18.615 -10.110 -2.956 1.00 79.00 103 PRO A CA 1
ATOM 812 C C . PRO A 1 103 ? 17.663 -9.130 -3.655 1.00 79.00 103 PRO A C 1
ATOM 814 O O . PRO A 1 103 ? 17.720 -8.944 -4.871 1.00 79.00 103 PRO A O 1
ATOM 817 N N . LEU A 1 104 ? 16.797 -8.466 -2.882 1.00 77.06 104 LEU A N 1
ATOM 818 C CA . LEU A 1 104 ? 15.895 -7.441 -3.396 1.00 77.06 104 LEU A CA 1
ATOM 819 C C . LEU A 1 104 ? 16.632 -6.144 -3.756 1.00 77.06 104 LEU A C 1
ATOM 821 O O . LEU A 1 104 ? 16.265 -5.513 -4.746 1.00 77.06 104 LEU A O 1
ATOM 825 N N . CYS A 1 105 ? 17.653 -5.744 -2.990 1.00 77.81 105 CYS A N 1
ATOM 826 C CA . CYS A 1 105 ? 18.449 -4.551 -3.282 1.00 77.81 105 CYS A CA 1
ATOM 827 C C . CYS A 1 105 ? 19.290 -4.757 -4.556 1.00 77.81 105 CYS A C 1
ATOM 829 O O . CYS A 1 105 ? 19.238 -3.919 -5.458 1.00 77.81 105 CYS A O 1
ATOM 831 N N . VAL A 1 106 ? 19.918 -5.930 -4.715 1.00 81.50 106 VAL A N 1
ATOM 832 C CA . VAL A 1 106 ? 20.623 -6.324 -5.951 1.00 81.50 106 VAL A CA 1
ATOM 833 C C . VAL A 1 106 ? 19.675 -6.338 -7.157 1.00 81.50 106 VAL A C 1
ATOM 835 O O . VAL A 1 106 ? 19.987 -5.780 -8.212 1.00 81.50 106 VAL A O 1
ATOM 838 N N . ALA A 1 107 ? 18.483 -6.926 -7.010 1.00 80.75 107 ALA A N 1
ATOM 839 C CA . ALA A 1 107 ? 17.487 -6.959 -8.081 1.00 80.75 107 ALA A CA 1
ATOM 840 C C . ALA A 1 107 ? 16.976 -5.555 -8.453 1.00 80.75 107 ALA A C 1
ATOM 842 O O . ALA A 1 107 ? 16.763 -5.261 -9.633 1.00 80.75 107 ALA A O 1
ATOM 843 N N . PHE A 1 108 ? 16.796 -4.674 -7.465 1.00 79.19 108 PHE A N 1
ATOM 844 C CA . PHE A 1 108 ? 16.417 -3.282 -7.692 1.00 79.19 108 PHE A CA 1
ATOM 845 C C . PHE A 1 108 ? 17.508 -2.528 -8.448 1.00 79.19 108 PHE A C 1
ATOM 847 O O . PHE A 1 108 ? 17.209 -1.811 -9.404 1.00 79.19 108 PHE A O 1
ATOM 854 N N . GLU A 1 109 ? 18.768 -2.693 -8.050 1.00 77.12 109 GLU A N 1
ATOM 855 C CA . GLU A 1 109 ? 19.888 -2.025 -8.699 1.00 77.12 109 GLU A CA 1
ATOM 856 C C . GLU A 1 109 ? 20.033 -2.482 -10.155 1.00 77.12 109 GLU A C 1
ATOM 858 O O . GLU A 1 109 ? 20.091 -1.646 -11.062 1.00 77.12 109 GLU A O 1
ATOM 863 N N . ALA A 1 110 ? 19.981 -3.793 -10.404 1.00 79.44 110 ALA A N 1
ATOM 864 C CA . ALA A 1 110 ? 20.002 -4.354 -11.752 1.00 79.44 110 ALA A CA 1
ATOM 865 C C . ALA A 1 110 ? 18.872 -3.785 -12.628 1.00 79.44 110 ALA A C 1
ATOM 867 O O . ALA A 1 110 ? 19.102 -3.402 -13.778 1.00 79.44 110 ALA A O 1
ATOM 868 N N . LEU A 1 111 ? 17.665 -3.656 -12.071 1.00 77.88 111 LEU A N 1
ATOM 869 C CA . LEU A 1 111 ? 16.525 -3.052 -12.754 1.00 77.88 111 LEU A CA 1
ATOM 870 C C . LEU A 1 111 ? 16.737 -1.557 -13.019 1.00 77.88 111 LEU A C 1
ATOM 872 O O . LEU A 1 111 ? 16.430 -1.078 -14.106 1.00 77.88 111 LEU A O 1
ATOM 876 N N . SER A 1 112 ? 17.290 -0.815 -12.059 1.00 71.88 112 SER A N 1
ATOM 877 C CA . SER A 1 112 ? 17.528 0.629 -12.187 1.00 71.88 112 SER A CA 1
ATOM 878 C C . SER A 1 112 ? 18.480 0.984 -13.335 1.00 71.88 112 SER A C 1
ATOM 880 O O . SER A 1 112 ? 18.352 2.052 -13.936 1.00 71.88 112 SER A O 1
ATOM 882 N N . ARG A 1 113 ? 19.383 0.059 -13.688 1.00 75.06 113 ARG A N 1
ATOM 883 C CA . ARG A 1 113 ? 20.299 0.168 -14.832 1.00 75.06 113 ARG A CA 1
ATOM 884 C C . ARG A 1 113 ? 19.606 -0.114 -16.174 1.00 75.06 113 ARG A C 1
ATOM 886 O O . ARG A 1 113 ? 20.099 0.306 -17.217 1.00 75.06 113 ARG A O 1
ATOM 893 N N . GLN A 1 114 ? 18.448 -0.778 -16.174 1.00 70.12 114 GLN A N 1
ATOM 894 C CA . GLN A 1 114 ? 17.679 -1.106 -17.377 1.00 70.12 114 GLN A CA 1
ATOM 895 C C . GLN A 1 114 ? 16.554 -0.089 -17.621 1.00 70.12 114 GLN A C 1
ATOM 897 O O . GLN A 1 114 ? 15.401 -0.311 -17.259 1.00 70.12 114 GLN A O 1
ATOM 902 N N . ARG A 1 115 ? 16.858 1.027 -18.295 1.00 65.19 115 ARG A N 1
ATOM 903 C CA . ARG A 1 115 ? 15.829 2.002 -18.706 1.00 65.19 115 ARG A CA 1
ATOM 904 C C . ARG A 1 115 ? 15.128 1.553 -19.996 1.00 65.19 115 ARG A C 1
ATOM 906 O O . ARG A 1 115 ? 15.774 1.371 -21.029 1.00 65.19 115 ARG A O 1
ATOM 913 N N . LYS A 1 116 ? 13.799 1.398 -19.962 1.00 62.31 116 LYS A N 1
ATOM 914 C CA . LYS A 1 116 ? 12.972 0.945 -21.101 1.00 62.31 116 LYS A CA 1
ATOM 915 C C . LYS A 1 116 ? 11.896 1.974 -21.485 1.00 62.31 116 LYS A C 1
ATOM 917 O O . LYS A 1 116 ? 11.402 2.710 -20.637 1.00 62.31 116 LYS A O 1
ATOM 922 N N . GLY A 1 117 ? 11.509 1.984 -22.764 1.00 63.78 117 GLY A N 1
ATOM 923 C CA . GLY A 1 117 ? 10.334 2.710 -23.275 1.00 63.78 117 GLY A CA 1
ATOM 924 C C . GLY A 1 117 ? 10.350 4.228 -23.049 1.00 63.78 117 GLY A C 1
ATOM 925 O O . GLY A 1 117 ? 11.396 4.870 -23.143 1.00 63.78 117 GLY A O 1
ATOM 926 N N . ASN A 1 118 ? 9.180 4.789 -22.725 1.00 58.59 118 ASN A N 1
ATOM 927 C CA . ASN A 1 118 ? 8.936 6.230 -22.536 1.00 58.59 118 ASN A CA 1
ATOM 928 C C . ASN A 1 118 ? 9.679 6.853 -21.336 1.00 58.59 118 ASN A C 1
ATOM 930 O O . ASN A 1 118 ? 9.603 8.062 -21.131 1.00 58.59 118 ASN A O 1
ATOM 934 N N . ALA A 1 119 ? 10.384 6.041 -20.543 1.00 62.44 119 ALA A N 1
ATOM 935 C CA . ALA A 1 119 ? 11.225 6.490 -19.436 1.00 62.44 119 ALA A CA 1
ATOM 936 C C . ALA A 1 119 ? 12.673 6.804 -19.857 1.00 62.44 119 ALA A C 1
ATOM 938 O O . ALA A 1 119 ? 13.487 7.201 -19.022 1.00 62.44 119 ALA A O 1
ATOM 939 N N . ARG A 1 120 ? 13.034 6.624 -21.138 1.00 63.25 120 ARG A N 1
ATOM 940 C CA . ARG A 1 120 ? 14.347 7.044 -21.651 1.00 63.25 120 ARG A CA 1
ATOM 941 C C . ARG A 1 120 ? 14.523 8.554 -21.456 1.00 63.25 120 ARG A C 1
ATOM 943 O O . ARG A 1 120 ? 13.713 9.338 -21.932 1.00 63.25 120 ARG A O 1
ATOM 950 N N . GLY A 1 121 ? 15.590 8.938 -20.757 1.00 65.31 121 GLY A N 1
ATOM 951 C CA . GLY A 1 121 ? 15.904 10.337 -20.442 1.00 65.31 121 GLY A CA 1
ATOM 952 C C . GLY A 1 121 ? 15.230 10.894 -19.183 1.00 65.31 121 GLY A C 1
ATOM 953 O O . GLY A 1 121 ? 15.522 12.025 -18.818 1.00 65.31 121 GLY A O 1
ATOM 954 N N . LEU A 1 122 ? 14.378 10.121 -18.498 1.00 69.19 122 LEU A N 1
ATOM 955 C CA . LEU A 1 122 ? 13.834 10.495 -17.190 1.00 69.19 122 LEU A CA 1
ATOM 956 C C . LEU A 1 122 ? 14.664 9.863 -16.067 1.00 69.19 122 LEU A C 1
ATOM 958 O O . LEU A 1 122 ? 15.128 8.726 -16.193 1.00 69.19 122 LEU A O 1
ATOM 962 N N . ASP A 1 123 ? 14.809 10.582 -14.954 1.00 67.38 123 ASP A N 1
ATOM 963 C CA . ASP A 1 123 ? 15.435 10.046 -13.738 1.00 67.38 123 ASP A CA 1
ATOM 964 C C . ASP A 1 123 ? 14.574 8.949 -13.096 1.00 67.38 123 ASP A C 1
ATOM 966 O O . ASP A 1 123 ? 15.094 7.985 -12.530 1.00 67.38 123 ASP A O 1
ATOM 970 N N . GLU A 1 124 ? 13.248 9.072 -13.225 1.00 78.00 124 GLU A N 1
ATOM 971 C CA . GLU A 1 124 ? 12.262 8.163 -12.646 1.00 78.00 124 GLU A CA 1
ATOM 972 C C . GLU A 1 124 ? 11.155 7.827 -13.657 1.00 78.00 124 GLU A C 1
ATOM 974 O O . GLU A 1 124 ? 10.441 8.698 -14.160 1.00 78.00 124 GLU A O 1
ATOM 979 N N . ALA A 1 125 ? 10.992 6.532 -13.924 1.00 77.94 125 ALA A N 1
ATOM 980 C CA . ALA A 1 125 ? 10.039 5.956 -14.867 1.00 77.94 125 ALA A CA 1
ATOM 981 C C . ALA A 1 125 ? 8.584 5.986 -14.368 1.00 77.94 125 ALA A C 1
ATOM 983 O O . ALA A 1 125 ? 7.658 5.949 -15.173 1.00 77.94 125 ALA A O 1
ATOM 984 N N . GLY A 1 126 ? 8.366 6.038 -13.052 1.00 84.94 126 GLY A N 1
ATOM 985 C CA . GLY A 1 126 ? 7.029 5.997 -12.461 1.00 84.94 126 GLY A CA 1
ATOM 986 C C . GLY A 1 126 ? 7.057 5.964 -10.938 1.00 84.94 126 GLY A C 1
ATOM 987 O O . GLY A 1 126 ? 8.104 6.162 -10.326 1.00 84.94 126 GLY A O 1
ATOM 988 N N . VAL A 1 127 ? 5.901 5.715 -10.327 1.00 87.44 127 VAL A N 1
ATOM 989 C CA . VAL A 1 127 ? 5.739 5.614 -8.870 1.00 87.44 127 VAL A CA 1
ATOM 990 C C . VAL A 1 127 ? 4.974 4.338 -8.553 1.00 87.44 127 VAL A C 1
ATOM 992 O O . VAL A 1 127 ? 3.958 4.055 -9.181 1.00 87.44 127 VAL A O 1
ATOM 995 N N . PHE A 1 128 ? 5.456 3.586 -7.571 1.00 89.25 128 PHE A N 1
ATOM 996 C CA . PHE A 1 128 ? 4.769 2.436 -7.006 1.00 89.25 128 PHE A CA 1
ATOM 997 C C . PHE A 1 128 ? 4.276 2.803 -5.602 1.00 89.25 128 PHE A C 1
ATOM 999 O O . PHE A 1 128 ? 5.060 3.303 -4.798 1.00 89.25 128 PHE A O 1
ATOM 1006 N N . VAL A 1 129 ? 2.989 2.592 -5.313 1.00 90.56 129 VAL A N 1
ATOM 1007 C CA . VAL A 1 129 ? 2.333 2.994 -4.053 1.00 90.56 129 VAL A CA 1
ATOM 1008 C C . VAL A 1 129 ? 1.555 1.812 -3.484 1.00 90.56 129 VAL A C 1
ATOM 1010 O O . VAL A 1 129 ? 0.972 1.034 -4.238 1.00 90.56 129 VAL A O 1
ATOM 1013 N N . SER A 1 130 ? 1.490 1.709 -2.160 1.00 91.69 130 SER A N 1
ATOM 1014 C CA . SER A 1 130 ? 0.532 0.873 -1.440 1.00 91.69 130 SER A CA 1
ATOM 1015 C C . SER A 1 130 ? -0.450 1.719 -0.642 1.00 91.69 130 SER A C 1
ATOM 1017 O O . SER A 1 130 ? -0.143 2.821 -0.189 1.00 91.69 130 SER A O 1
ATOM 1019 N N . THR A 1 131 ? -1.650 1.177 -0.451 1.00 90.19 131 THR A N 1
ATOM 1020 C CA . THR A 1 131 ? -2.675 1.770 0.408 1.00 90.19 131 THR A CA 1
ATOM 1021 C C . THR A 1 131 ? -3.221 0.724 1.371 1.00 90.19 131 THR A C 1
ATOM 1023 O O . THR A 1 131 ? -3.155 -0.479 1.112 1.00 90.19 131 THR A O 1
ATOM 1026 N N . CYS A 1 132 ? -3.783 1.172 2.490 1.00 87.31 132 CYS A N 1
ATOM 1027 C CA . CYS A 1 132 ? -4.577 0.318 3.354 1.00 87.31 132 CYS A CA 1
ATOM 1028 C C . CYS A 1 132 ? -5.838 -0.110 2.595 1.00 87.31 132 CYS A C 1
ATOM 1030 O O . CYS A 1 132 ? -6.675 0.730 2.274 1.00 87.31 132 CYS A O 1
ATOM 1032 N N . ALA A 1 133 ? -6.014 -1.410 2.353 1.00 83.06 133 ALA A N 1
ATOM 1033 C CA . ALA A 1 133 ? -7.171 -1.918 1.612 1.00 83.06 133 ALA A CA 1
ATOM 1034 C C . ALA A 1 133 ? -8.517 -1.599 2.290 1.00 83.06 133 ALA A C 1
ATOM 1036 O O . ALA A 1 133 ? -9.542 -1.517 1.617 1.00 83.06 133 ALA A O 1
ATOM 1037 N N . HIS A 1 134 ? -8.526 -1.412 3.612 1.00 79.50 134 HIS A N 1
ATOM 1038 C CA . HIS A 1 134 ? -9.744 -1.086 4.349 1.00 79.50 134 HIS A CA 1
ATOM 1039 C C . HIS A 1 134 ? -10.075 0.410 4.291 1.00 79.50 134 HIS A C 1
ATOM 1041 O O . HIS A 1 134 ? -11.189 0.780 3.937 1.00 79.50 134 HIS A O 1
ATOM 1047 N N . HIS A 1 135 ? -9.100 1.269 4.595 1.00 79.62 135 HIS A N 1
ATOM 1048 C CA . HIS A 1 135 ? -9.341 2.703 4.786 1.00 79.62 135 HIS A CA 1
ATOM 1049 C C . HIS A 1 135 ? -8.935 3.585 3.592 1.00 79.62 135 HIS A C 1
ATOM 1051 O O . HIS A 1 135 ? -9.295 4.756 3.535 1.00 79.62 135 HIS A O 1
ATOM 1057 N N . GLY A 1 136 ? -8.141 3.053 2.662 1.00 80.00 136 GLY A N 1
ATOM 1058 C CA . GLY A 1 136 ? -7.623 3.777 1.501 1.00 80.00 136 GLY A CA 1
ATOM 1059 C C . GLY A 1 136 ? -6.445 4.708 1.766 1.00 80.00 136 GLY A C 1
ATOM 1060 O O . GLY A 1 136 ? -6.024 5.413 0.855 1.00 80.00 136 GLY A O 1
ATOM 1061 N N . PHE A 1 137 ? -5.886 4.711 2.977 1.00 83.69 137 PHE A N 1
ATOM 1062 C CA . PHE A 1 137 ? -4.734 5.550 3.305 1.00 83.69 137 PHE A CA 1
ATOM 1063 C C . PHE A 1 137 ? -3.469 5.097 2.575 1.00 83.69 137 PHE A C 1
ATOM 1065 O O . PHE A 1 137 ? -3.165 3.903 2.635 1.00 83.69 137 PHE A O 1
ATOM 1072 N N . PRO A 1 138 ? -2.711 6.008 1.937 1.00 86.88 138 PRO A N 1
ATOM 1073 C CA . PRO A 1 138 ? -1.370 5.712 1.443 1.00 86.88 138 PRO A CA 1
ATOM 1074 C C . PRO A 1 138 ? -0.487 5.197 2.583 1.00 86.88 138 PRO A C 1
ATOM 1076 O O . PRO A 1 138 ? -0.416 5.823 3.638 1.00 86.88 138 PRO A O 1
ATOM 1079 N N . LEU A 1 139 ? 0.145 4.038 2.382 1.00 83.56 139 LEU A N 1
ATOM 1080 C CA . LEU A 1 139 ? 1.029 3.417 3.371 1.00 83.56 139 LEU A CA 1
ATOM 1081 C C . LEU A 1 139 ? 2.486 3.657 3.018 1.00 83.56 139 LEU A C 1
ATOM 1083 O O . LEU A 1 139 ? 3.200 4.261 3.796 1.00 83.56 139 LEU A O 1
ATOM 1087 N N . PHE A 1 140 ? 2.933 3.223 1.843 1.00 84.00 140 PHE A N 1
ATOM 1088 C CA . PHE A 1 140 ? 4.295 3.464 1.375 1.00 84.00 140 PHE A CA 1
ATOM 1089 C C . PHE A 1 140 ? 4.278 3.762 -0.112 1.00 84.00 140 PHE A C 1
ATOM 1091 O O . PHE A 1 140 ? 3.418 3.275 -0.846 1.00 84.00 140 PHE A O 1
ATOM 1098 N N . PHE A 1 141 ? 5.256 4.529 -0.574 1.00 87.25 141 PHE A N 1
ATOM 1099 C CA . PHE A 1 141 ? 5.488 4.701 -1.997 1.00 87.25 141 PHE A CA 1
ATOM 1100 C C . PHE A 1 141 ? 6.970 4.799 -2.306 1.00 87.25 141 PHE A C 1
ATOM 1102 O O . PHE A 1 141 ? 7.752 5.237 -1.465 1.00 87.25 141 PHE A O 1
ATOM 1109 N N . MET A 1 142 ? 7.340 4.430 -3.527 1.00 82.12 142 MET A N 1
ATOM 1110 C CA . MET A 1 142 ? 8.702 4.515 -4.037 1.00 82.12 142 MET A CA 1
ATOM 1111 C C . MET A 1 142 ? 8.720 4.830 -5.526 1.00 82.12 142 MET A C 1
ATOM 1113 O O . MET A 1 142 ? 7.800 4.488 -6.272 1.00 82.12 142 MET A O 1
ATOM 1117 N N . SER A 1 143 ? 9.802 5.452 -5.967 1.00 82.62 143 SER A N 1
ATOM 1118 C CA . SER A 1 143 ? 10.017 5.748 -7.375 1.00 82.62 143 SER A CA 1
ATOM 1119 C C . SER A 1 143 ? 10.538 4.534 -8.139 1.00 82.62 143 SER A C 1
ATOM 1121 O O . SER A 1 143 ? 11.442 3.824 -7.695 1.00 82.62 143 SER A O 1
ATOM 1123 N N . MET A 1 144 ? 9.984 4.317 -9.327 1.00 83.25 144 MET A N 1
ATOM 1124 C CA . MET A 1 144 ? 10.412 3.276 -10.256 1.00 83.25 144 MET A CA 1
ATOM 1125 C C . MET A 1 144 ? 11.460 3.847 -11.208 1.00 83.25 144 MET A C 1
ATOM 1127 O O . MET A 1 144 ? 11.267 4.930 -11.752 1.00 83.25 144 MET A O 1
ATOM 1131 N N . ARG A 1 145 ? 12.561 3.127 -11.445 1.00 77.25 145 ARG A N 1
ATOM 1132 C CA . ARG A 1 145 ? 13.668 3.576 -12.319 1.00 77.25 145 ARG A CA 1
ATOM 1133 C C . ARG A 1 145 ? 13.845 2.714 -13.575 1.00 77.25 145 ARG A C 1
ATOM 1135 O O . ARG A 1 145 ? 14.274 3.233 -14.598 1.00 77.25 145 ARG A O 1
ATOM 1142 N N . GLY A 1 146 ? 13.457 1.435 -13.529 1.00 74.88 146 GLY A N 1
ATOM 1143 C CA . GLY A 1 146 ? 13.605 0.487 -14.647 1.00 74.88 146 GLY A CA 1
ATOM 1144 C C . GLY A 1 146 ? 12.298 0.012 -15.289 1.00 74.88 146 GLY A C 1
ATOM 1145 O O . GLY A 1 146 ? 12.287 -0.999 -15.988 1.00 74.88 146 GLY A O 1
ATOM 1146 N N . GLY A 1 147 ? 11.188 0.715 -15.044 1.00 79.81 147 GLY A N 1
ATOM 1147 C CA . GLY A 1 147 ? 9.843 0.292 -15.460 1.00 79.81 147 GLY A CA 1
ATOM 1148 C C . GLY A 1 147 ? 9.152 -0.591 -14.419 1.00 79.81 147 GLY A C 1
ATOM 1149 O O . GLY A 1 147 ? 9.582 -0.634 -13.275 1.00 79.81 147 GLY A O 1
ATOM 1150 N N . GLU A 1 148 ? 8.064 -1.263 -14.794 1.00 83.31 148 GLU A N 1
ATOM 1151 C CA . GLU A 1 148 ? 7.280 -2.101 -13.876 1.00 83.31 148 GLU A CA 1
ATOM 1152 C C . GLU A 1 148 ? 8.011 -3.405 -13.523 1.00 83.31 148 GLU A C 1
ATOM 1154 O O . GLU A 1 148 ? 8.529 -4.110 -14.391 1.00 83.31 148 GLU A O 1
ATOM 1159 N N . SER A 1 149 ? 8.048 -3.746 -12.233 1.00 88.19 149 SER A N 1
ATOM 1160 C CA . SER A 1 149 ? 8.652 -4.985 -11.736 1.00 88.19 149 SER A CA 1
ATOM 1161 C C . SER A 1 149 ? 8.089 -5.381 -10.373 1.00 88.19 149 SER A C 1
ATOM 1163 O O . SER A 1 149 ? 7.779 -4.528 -9.541 1.00 88.19 149 SER A O 1
ATOM 1165 N N . TYR A 1 150 ? 8.041 -6.686 -10.099 1.00 90.88 150 TYR A N 1
ATOM 1166 C CA . TYR A 1 150 ? 7.628 -7.221 -8.799 1.00 90.88 150 TYR A CA 1
ATOM 1167 C C . TYR A 1 150 ? 8.585 -6.857 -7.656 1.00 90.88 150 TYR A C 1
ATOM 1169 O O . TYR A 1 150 ? 8.184 -6.921 -6.499 1.00 90.88 150 TYR A O 1
ATOM 1177 N N . VAL A 1 151 ? 9.822 -6.437 -7.952 1.00 88.69 151 VAL A N 1
ATOM 1178 C CA . VAL A 1 151 ? 10.799 -6.017 -6.928 1.00 88.69 151 VAL A CA 1
ATOM 1179 C C . VAL A 1 151 ? 10.262 -4.857 -6.086 1.00 88.69 151 VAL A C 1
ATOM 1181 O O . VAL A 1 151 ? 10.424 -4.866 -4.866 1.00 88.69 151 VAL A O 1
ATOM 1184 N N . TYR A 1 152 ? 9.566 -3.895 -6.704 1.00 88.62 152 TYR A N 1
ATOM 1185 C CA . TYR A 1 152 ? 8.951 -2.778 -5.978 1.00 88.62 152 TYR A CA 1
ATOM 1186 C C . TYR A 1 152 ? 7.848 -3.269 -5.037 1.00 88.62 152 TYR A C 1
ATOM 1188 O O . TYR A 1 152 ? 7.788 -2.875 -3.875 1.00 88.62 152 TYR A O 1
ATOM 1196 N N . T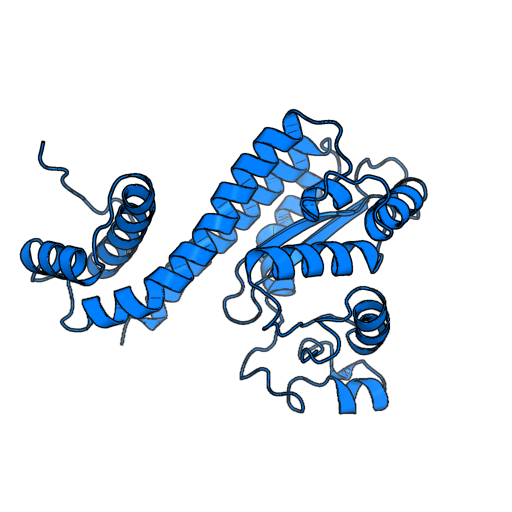HR A 1 153 ? 7.014 -4.194 -5.518 1.00 92.19 153 THR A N 1
ATOM 1197 C CA . THR A 1 153 ? 5.938 -4.794 -4.726 1.00 92.19 153 THR A CA 1
ATOM 1198 C C . THR A 1 153 ? 6.475 -5.573 -3.532 1.00 92.19 153 THR A C 1
ATOM 1200 O O . THR A 1 153 ? 6.022 -5.352 -2.414 1.00 92.19 153 THR A O 1
ATOM 1203 N N . LEU A 1 154 ? 7.472 -6.436 -3.741 1.00 92.56 154 LEU A N 1
ATOM 1204 C CA . LEU A 1 154 ? 8.092 -7.211 -2.665 1.00 92.56 154 LEU A CA 1
ATOM 1205 C C . LEU A 1 154 ? 8.794 -6.305 -1.646 1.00 92.56 154 LEU A C 1
ATOM 1207 O O . LEU A 1 154 ? 8.697 -6.552 -0.449 1.00 92.56 154 LEU A O 1
ATOM 1211 N N . SER A 1 155 ? 9.438 -5.228 -2.103 1.00 88.19 155 SER A N 1
ATOM 1212 C CA . SER A 1 155 ? 10.099 -4.262 -1.216 1.00 88.19 155 SER A CA 1
ATOM 1213 C C . SER A 1 155 ? 9.099 -3.531 -0.319 1.00 88.19 155 SER A C 1
ATOM 1215 O O . SER A 1 155 ? 9.310 -3.463 0.889 1.00 88.19 155 SER A O 1
ATOM 1217 N N . ILE A 1 156 ? 7.980 -3.049 -0.876 1.00 89.06 156 ILE A N 1
ATOM 1218 C CA . ILE A 1 156 ? 6.917 -2.430 -0.071 1.00 89.06 156 ILE A CA 1
ATOM 1219 C C . ILE A 1 156 ? 6.281 -3.443 0.889 1.00 89.06 156 ILE A C 1
ATOM 1221 O O . ILE A 1 156 ? 6.024 -3.103 2.041 1.00 89.06 156 ILE A O 1
ATOM 1225 N N . ILE A 1 157 ? 6.031 -4.683 0.456 1.00 91.56 157 ILE A N 1
ATOM 1226 C CA . ILE A 1 157 ? 5.465 -5.710 1.344 1.00 91.56 157 ILE A CA 1
ATOM 1227 C C . ILE A 1 157 ? 6.416 -6.011 2.505 1.00 91.56 157 ILE A C 1
ATOM 1229 O O . ILE A 1 157 ? 5.954 -6.120 3.637 1.00 91.56 157 ILE A O 1
ATOM 1233 N N . ASN A 1 158 ? 7.727 -6.084 2.260 1.00 89.19 158 ASN A N 1
ATOM 1234 C CA . ASN A 1 158 ? 8.707 -6.261 3.330 1.00 89.19 158 ASN A CA 1
ATOM 1235 C C . ASN A 1 158 ? 8.651 -5.117 4.351 1.00 89.19 158 ASN A C 1
ATOM 1237 O O . ASN A 1 158 ? 8.694 -5.364 5.551 1.00 89.19 158 ASN A O 1
ATOM 1241 N N . GLN A 1 159 ? 8.491 -3.878 3.889 1.00 82.44 159 GLN A N 1
ATOM 1242 C CA . GLN A 1 159 ? 8.366 -2.725 4.776 1.00 82.44 159 GLN A CA 1
ATOM 1243 C C . GLN A 1 159 ? 7.078 -2.767 5.608 1.00 82.44 159 GLN A C 1
ATOM 1245 O O . GLN A 1 159 ? 7.112 -2.591 6.824 1.00 82.44 159 GLN A O 1
ATOM 1250 N N . ILE A 1 160 ? 5.943 -3.075 4.969 1.00 86.25 160 ILE A N 1
ATOM 1251 C CA . ILE A 1 160 ? 4.657 -3.287 5.653 1.00 86.25 160 ILE A CA 1
ATOM 1252 C C . ILE A 1 160 ? 4.813 -4.381 6.713 1.00 86.25 160 ILE A C 1
ATOM 1254 O O . ILE A 1 160 ? 4.383 -4.204 7.849 1.00 86.25 160 ILE A O 1
ATOM 1258 N N . LYS A 1 161 ? 5.459 -5.493 6.360 1.00 87.12 161 LYS A N 1
ATOM 1259 C CA . LYS A 1 161 ? 5.732 -6.604 7.271 1.00 87.12 161 LYS A CA 1
ATOM 1260 C C . LYS A 1 161 ? 6.581 -6.165 8.465 1.00 87.12 161 LYS A C 1
ATOM 1262 O O . LYS A 1 161 ? 6.255 -6.513 9.594 1.00 87.12 161 LYS A O 1
ATOM 1267 N N . GLN A 1 162 ? 7.650 -5.406 8.243 1.00 82.62 162 GLN A N 1
ATOM 1268 C CA . GLN A 1 162 ? 8.507 -4.913 9.325 1.00 82.62 162 GLN A CA 1
ATOM 1269 C C . GLN A 1 162 ? 7.763 -3.949 10.258 1.00 82.62 162 GLN A C 1
ATOM 1271 O O . GLN A 1 162 ? 7.955 -4.010 11.469 1.00 82.62 162 GLN A O 1
ATOM 1276 N N . GLN A 1 163 ? 6.890 -3.094 9.717 1.00 79.62 163 GLN A N 1
ATOM 1277 C CA . GLN A 1 163 ? 6.171 -2.091 10.506 1.00 79.62 163 GLN A CA 1
ATOM 1278 C C . GLN A 1 163 ? 4.914 -2.637 11.203 1.00 79.62 163 GLN A C 1
ATOM 1280 O O . GLN A 1 163 ? 4.559 -2.174 12.288 1.00 79.62 163 GLN A O 1
ATOM 1285 N N . TYR A 1 164 ? 4.222 -3.611 10.606 1.00 81.38 164 TYR A N 1
ATOM 1286 C CA . TYR A 1 164 ? 2.916 -4.087 11.087 1.00 81.38 164 TYR A CA 1
ATOM 1287 C C . TYR A 1 164 ? 2.860 -5.574 11.444 1.00 81.38 164 TYR A C 1
ATOM 1289 O O . TYR A 1 164 ? 1.838 -6.027 11.965 1.00 81.38 164 TYR A O 1
ATOM 1297 N N . GLY A 1 165 ? 3.936 -6.323 11.208 1.00 87.88 165 GLY A N 1
ATOM 1298 C CA . GLY A 1 165 ? 4.002 -7.767 11.407 1.00 87.88 165 GLY A CA 1
ATOM 1299 C C . GLY A 1 165 ? 3.508 -8.570 10.201 1.00 87.88 165 GLY A C 1
ATOM 1300 O O . GLY A 1 165 ? 3.241 -8.038 9.127 1.00 87.88 165 GLY A O 1
ATOM 1301 N N . THR A 1 166 ? 3.392 -9.884 10.381 1.00 89.44 166 THR A N 1
ATOM 1302 C CA . THR A 1 166 ? 3.084 -10.855 9.313 1.00 89.44 166 THR A CA 1
ATOM 1303 C C . THR A 1 166 ? 1.595 -11.158 9.152 1.00 89.44 166 THR A C 1
ATOM 1305 O O . THR A 1 166 ? 1.206 -11.790 8.172 1.00 89.44 166 THR A O 1
ATOM 1308 N N . ASN A 1 167 ? 0.745 -10.682 10.069 1.00 88.75 167 ASN A N 1
ATOM 1309 C CA . ASN A 1 167 ? -0.709 -10.821 9.968 1.00 88.75 167 ASN A CA 1
ATOM 1310 C C . ASN A 1 167 ? -1.272 -9.831 8.935 1.00 88.75 167 ASN A C 1
ATOM 1312 O O . ASN A 1 167 ? -1.835 -8.788 9.276 1.00 88.75 167 ASN A O 1
ATOM 1316 N N . LEU A 1 168 ? -1.034 -10.141 7.663 1.00 89.19 168 LEU A N 1
ATOM 1317 C CA . LEU A 1 168 ? -1.315 -9.287 6.519 1.00 89.19 168 LEU A CA 1
ATOM 1318 C C . LEU A 1 168 ? -2.284 -9.964 5.559 1.00 89.19 168 LEU A C 1
ATOM 1320 O O . LEU A 1 168 ? -2.353 -11.183 5.458 1.00 89.19 168 LEU A O 1
ATOM 1324 N N . ALA A 1 169 ? -2.986 -9.136 4.798 1.00 90.25 169 ALA A N 1
ATOM 1325 C CA . ALA A 1 169 ? -3.817 -9.553 3.686 1.00 90.25 169 ALA A CA 1
ATOM 1326 C C . ALA A 1 169 ? -3.510 -8.610 2.518 1.00 90.25 169 ALA A C 1
ATOM 1328 O O . ALA A 1 169 ? -3.523 -7.389 2.696 1.00 90.25 169 ALA A O 1
ATOM 1329 N N . VAL A 1 170 ? -3.179 -9.152 1.343 1.00 93.38 170 VAL A N 1
ATOM 1330 C CA . VAL A 1 170 ? -2.629 -8.348 0.237 1.00 93.38 170 VAL A CA 1
ATOM 1331 C C . VAL A 1 170 ? -3.526 -8.387 -0.990 1.00 93.38 170 VAL A C 1
ATOM 1333 O O . VAL A 1 170 ? -3.834 -9.448 -1.528 1.00 93.38 170 VAL A O 1
ATOM 1336 N N . PHE A 1 171 ? -3.866 -7.200 -1.484 1.00 93.94 171 PHE A N 1
ATOM 1337 C CA . PHE A 1 171 ? -4.446 -7.025 -2.806 1.00 93.94 171 PHE A CA 1
ATOM 1338 C C . PHE A 1 171 ? -3.378 -6.642 -3.820 1.00 93.94 171 PHE A C 1
ATOM 1340 O O . PHE A 1 171 ? -2.525 -5.799 -3.540 1.00 93.94 171 PHE A O 1
ATOM 1347 N N . TYR A 1 172 ? -3.432 -7.246 -5.003 1.00 94.31 172 TYR A N 1
ATOM 1348 C CA . TYR A 1 172 ? -2.559 -6.876 -6.109 1.00 94.31 172 TYR A CA 1
ATOM 1349 C C . TYR A 1 172 ? -3.225 -7.166 -7.449 1.00 94.31 172 TYR A C 1
ATOM 1351 O O . TYR A 1 172 ? -3.841 -8.222 -7.606 1.00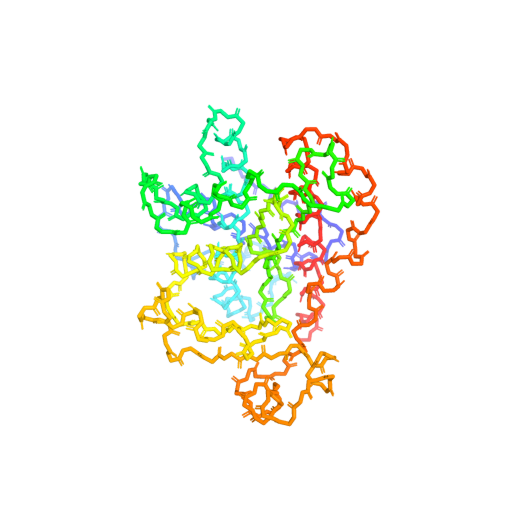 94.31 172 TYR A O 1
ATOM 1359 N N . ASP A 1 173 ? -3.038 -6.269 -8.422 1.00 91.38 173 ASP A N 1
ATOM 1360 C CA . ASP A 1 173 ? -3.669 -6.354 -9.743 1.00 91.38 173 ASP A CA 1
ATOM 1361 C C . ASP A 1 173 ? -3.470 -7.734 -10.372 1.00 91.38 173 ASP A C 1
ATOM 1363 O O . ASP A 1 173 ? -4.414 -8.271 -10.929 1.00 91.38 173 ASP A O 1
ATOM 1367 N N . VAL A 1 174 ? -2.290 -8.351 -10.212 1.00 90.81 174 VAL A N 1
ATOM 1368 C CA . VAL A 1 174 ? -1.964 -9.690 -10.741 1.00 90.81 174 VAL A CA 1
ATOM 1369 C C . VAL A 1 174 ? -1.572 -10.683 -9.630 1.00 90.81 174 VAL A C 1
ATOM 1371 O O . VAL A 1 174 ? -0.480 -11.265 -9.650 1.00 90.81 174 VAL A O 1
ATOM 1374 N N . ALA A 1 175 ? -2.433 -10.862 -8.623 1.00 92.69 175 ALA A N 1
ATOM 1375 C CA . ALA A 1 175 ? -2.145 -11.663 -7.423 1.00 92.69 175 ALA A CA 1
ATOM 1376 C C . ALA A 1 175 ? -1.619 -13.085 -7.716 1.00 92.69 175 ALA A C 1
ATOM 1378 O O . ALA A 1 175 ? -0.631 -13.503 -7.111 1.00 92.69 175 ALA A O 1
ATOM 1379 N N . CYS A 1 176 ? -2.187 -13.790 -8.703 1.00 91.88 176 CYS A N 1
ATOM 1380 C CA . CYS A 1 176 ? -1.742 -15.137 -9.087 1.00 91.88 176 CYS A CA 1
ATOM 1381 C C . CYS A 1 176 ? -0.291 -15.205 -9.586 1.00 91.88 176 CYS A C 1
ATOM 1383 O O . CYS A 1 176 ? 0.365 -16.232 -9.432 1.00 91.88 176 CYS A O 1
ATOM 1385 N N . ARG A 1 177 ? 0.247 -14.119 -10.157 1.00 93.44 177 ARG A N 1
ATOM 1386 C CA . ARG A 1 177 ? 1.667 -14.053 -10.541 1.00 93.44 177 ARG A CA 1
ATOM 1387 C C . ARG A 1 177 ? 2.559 -13.590 -9.393 1.00 93.44 177 ARG A C 1
ATOM 1389 O O . ARG A 1 177 ? 3.742 -13.931 -9.371 1.00 93.44 177 ARG A O 1
ATOM 1396 N N . LEU A 1 178 ? 2.019 -12.818 -8.454 1.00 94.88 178 LEU A N 1
ATOM 1397 C CA . LEU A 1 178 ? 2.767 -12.329 -7.300 1.00 94.88 178 LEU A CA 1
ATOM 1398 C C . LEU A 1 178 ? 2.930 -13.406 -6.216 1.00 94.88 178 LEU A C 1
ATOM 1400 O O . LEU A 1 178 ? 4.019 -13.512 -5.660 1.00 94.88 178 LEU A O 1
ATOM 1404 N N . LYS A 1 179 ? 1.908 -14.234 -5.948 1.00 94.69 179 LYS A N 1
ATOM 1405 C CA . LYS A 1 179 ? 1.917 -15.215 -4.845 1.00 94.69 179 LYS A CA 1
ATOM 1406 C C . LYS A 1 179 ? 3.145 -16.145 -4.850 1.00 94.69 179 LYS A C 1
ATOM 1408 O O . LYS A 1 179 ? 3.806 -16.199 -3.816 1.00 94.69 179 LYS A O 1
ATOM 1413 N N . PRO A 1 180 ? 3.543 -16.795 -5.965 1.00 94.00 180 PRO A N 1
ATOM 1414 C CA . PRO A 1 180 ? 4.729 -17.659 -5.959 1.00 94.00 180 PRO A CA 1
ATOM 1415 C C . PRO A 1 180 ? 6.023 -16.899 -5.635 1.00 94.00 180 PRO A C 1
ATOM 1417 O O . PRO A 1 180 ? 6.885 -17.404 -4.924 1.00 94.00 180 PRO A O 1
ATOM 1420 N N . ARG A 1 181 ? 6.143 -15.653 -6.113 1.00 94.81 181 ARG A N 1
ATOM 1421 C CA . ARG A 1 181 ? 7.305 -14.788 -5.850 1.00 94.81 181 ARG A CA 1
ATOM 1422 C C . ARG A 1 181 ? 7.354 -14.343 -4.396 1.00 94.81 181 ARG A C 1
ATOM 1424 O O . ARG A 1 181 ? 8.428 -14.289 -3.814 1.00 94.81 181 ARG A O 1
ATOM 1431 N N . LEU A 1 182 ? 6.192 -14.048 -3.815 1.00 94.75 182 LEU A N 1
ATOM 1432 C CA . LEU A 1 182 ? 6.071 -13.717 -2.401 1.00 94.75 182 LEU A CA 1
ATOM 1433 C C . LEU A 1 182 ? 6.522 -14.892 -1.528 1.00 94.75 182 LEU A C 1
ATOM 1435 O O . LEU A 1 182 ? 7.332 -14.696 -0.634 1.00 94.75 182 LEU A O 1
ATOM 1439 N N . MET A 1 183 ? 6.051 -16.104 -1.836 1.00 93.75 183 MET A N 1
ATOM 1440 C CA . MET A 1 183 ? 6.419 -17.329 -1.117 1.00 93.75 183 MET A CA 1
ATOM 1441 C C . MET A 1 183 ? 7.912 -17.654 -1.222 1.00 93.75 183 MET A C 1
ATOM 1443 O O . MET A 1 183 ? 8.479 -18.215 -0.292 1.00 93.75 183 MET A O 1
ATOM 1447 N N . GLN A 1 184 ? 8.539 -17.320 -2.353 1.00 92.81 184 GLN A N 1
ATOM 1448 C CA . GLN A 1 184 ? 9.980 -17.474 -2.545 1.0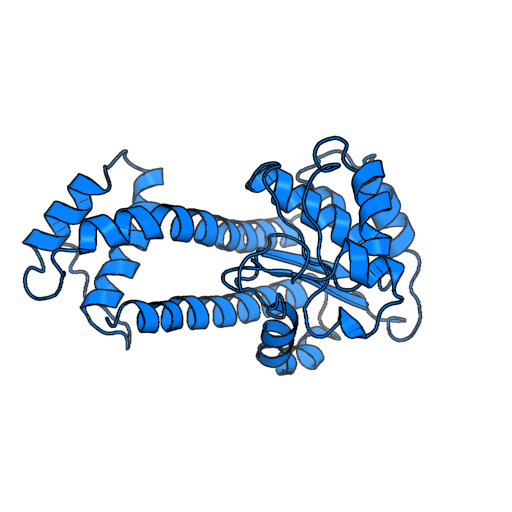0 92.81 184 GLN A CA 1
ATOM 1449 C C . GLN A 1 184 ? 10.784 -16.412 -1.780 1.00 92.81 184 GLN A C 1
ATOM 1451 O O . GLN A 1 184 ? 11.879 -16.699 -1.310 1.00 92.81 184 GLN A O 1
ATOM 1456 N N . ALA A 1 185 ? 10.263 -15.187 -1.682 1.00 89.88 185 ALA A N 1
ATOM 1457 C CA . ALA A 1 185 ? 10.952 -14.073 -1.039 1.00 89.88 185 ALA A CA 1
ATOM 1458 C C . ALA A 1 185 ? 10.804 -14.070 0.491 1.00 89.88 185 ALA A C 1
ATOM 1460 O O . ALA A 1 185 ? 11.728 -13.650 1.184 1.00 89.88 185 ALA A O 1
ATOM 1461 N N . PHE A 1 186 ? 9.658 -14.512 1.018 1.00 92.31 186 PHE A N 1
ATOM 1462 C CA . PHE A 1 186 ? 9.324 -14.420 2.439 1.00 92.31 186 PHE A CA 1
ATOM 1463 C C . PHE A 1 186 ? 8.643 -15.701 2.929 1.00 92.31 186 PHE A C 1
ATOM 1465 O O . PHE A 1 186 ? 7.464 -15.942 2.659 1.00 92.31 186 PHE A O 1
ATOM 1472 N N . GLU A 1 187 ? 9.388 -16.502 3.692 1.00 92.25 187 GLU A N 1
ATOM 1473 C CA . GLU A 1 187 ? 8.903 -17.756 4.283 1.00 92.25 187 GLU A CA 1
ATOM 1474 C C . GLU A 1 187 ? 7.675 -17.533 5.178 1.00 92.25 187 GLU A C 1
ATOM 1476 O O . GLU A 1 187 ? 6.689 -18.259 5.108 1.00 92.25 187 GLU A O 1
ATOM 1481 N N . ASP A 1 188 ? 7.699 -16.461 5.963 1.00 93.25 188 ASP A N 1
ATOM 1482 C CA . ASP A 1 188 ? 6.672 -16.119 6.943 1.00 93.25 188 ASP A CA 1
ATOM 1483 C C . ASP A 1 188 ? 5.435 -15.427 6.355 1.00 93.25 188 ASP A C 1
ATOM 1485 O O . ASP A 1 188 ? 4.498 -15.113 7.086 1.00 93.25 188 ASP A O 1
ATOM 1489 N N . LEU A 1 189 ? 5.407 -15.206 5.036 1.00 93.69 189 LEU A N 1
ATOM 1490 C CA . LEU A 1 189 ? 4.240 -14.690 4.317 1.00 93.69 189 LEU A CA 1
ATOM 1491 C C . LEU A 1 189 ? 3.617 -15.731 3.373 1.00 93.69 189 LEU A C 1
ATOM 1493 O O . LEU A 1 189 ? 2.748 -15.395 2.561 1.00 93.69 189 LEU A O 1
ATOM 1497 N N . LYS A 1 190 ? 4.029 -17.003 3.453 1.00 92.25 190 LYS A N 1
ATOM 1498 C CA . LYS A 1 190 ? 3.518 -18.058 2.566 1.00 92.25 190 LYS A CA 1
ATOM 1499 C C . LYS A 1 190 ? 2.015 -18.269 2.678 1.00 92.25 190 LYS A C 1
ATOM 1501 O O . LYS A 1 190 ? 1.362 -18.451 1.651 1.00 92.25 190 LYS A O 1
ATOM 1506 N N . ASP A 1 191 ? 1.458 -18.119 3.871 1.00 90.88 191 ASP A N 1
ATOM 1507 C CA . ASP A 1 191 ? 0.048 -18.419 4.138 1.00 90.88 191 ASP A CA 1
ATOM 1508 C C . ASP A 1 191 ? -0.858 -17.186 4.137 1.00 90.88 191 ASP A C 1
ATOM 1510 O O . ASP A 1 191 ? -2.063 -17.302 4.354 1.00 90.88 191 ASP A O 1
ATOM 1514 N N . ILE A 1 192 ? -0.323 -15.993 3.836 1.00 92.56 192 ILE A N 1
ATOM 1515 C CA . ILE A 1 192 ? -1.166 -14.795 3.840 1.00 92.56 192 ILE A CA 1
ATOM 1516 C C . ILE A 1 192 ? -2.228 -14.861 2.733 1.00 92.56 192 ILE A C 1
ATOM 1518 O O . ILE A 1 192 ? -1.916 -15.261 1.596 1.00 92.56 192 ILE A O 1
ATOM 1522 N N . PRO A 1 193 ? -3.469 -14.429 3.012 1.00 92.19 193 PRO A N 1
ATOM 1523 C CA . PRO A 1 193 ? -4.486 -14.304 1.986 1.00 92.19 193 PRO A CA 1
ATOM 1524 C C . PRO A 1 193 ? -4.063 -13.257 0.951 1.00 92.19 193 PRO A C 1
ATOM 1526 O O . PRO A 1 193 ? -3.533 -12.188 1.277 1.00 92.19 193 PRO A O 1
ATOM 1529 N N . MET A 1 194 ? -4.319 -13.573 -0.319 1.00 94.00 194 MET A N 1
ATOM 1530 C CA . MET A 1 194 ? -4.125 -12.664 -1.446 1.00 94.00 194 MET A CA 1
ATOM 1531 C C . MET A 1 194 ? -5.383 -12.602 -2.304 1.00 94.00 194 MET A C 1
ATOM 1533 O O . MET A 1 194 ? -6.056 -13.615 -2.478 1.00 94.00 194 MET A O 1
ATOM 1537 N N . ALA A 1 195 ? -5.683 -11.430 -2.854 1.00 93.31 195 ALA A N 1
ATOM 1538 C CA . ALA A 1 195 ? -6.788 -11.250 -3.788 1.00 93.31 195 ALA A CA 1
ATOM 1539 C C . ALA A 1 195 ? -6.462 -10.221 -4.872 1.00 93.31 195 ALA A C 1
ATOM 1541 O O . ALA A 1 195 ? -5.521 -9.431 -4.769 1.00 93.31 195 ALA A O 1
ATOM 1542 N N . VAL A 1 196 ? -7.259 -10.249 -5.931 1.00 91.44 196 VAL A N 1
ATOM 1543 C CA . VAL A 1 196 ? -7.255 -9.253 -7.002 1.00 91.44 196 VAL A CA 1
ATOM 1544 C C . VAL A 1 196 ? -8.338 -8.204 -6.708 1.00 91.44 196 VAL A C 1
ATOM 1546 O O . VAL A 1 196 ? -9.416 -8.587 -6.246 1.00 91.44 196 VAL A O 1
ATOM 1549 N N . PRO A 1 197 ? -8.104 -6.900 -6.954 1.00 90.06 197 PRO A N 1
ATOM 1550 C CA . PRO A 1 197 ? -9.160 -5.890 -6.864 1.00 90.06 197 PRO A CA 1
ATOM 1551 C C . PRO A 1 197 ? -10.381 -6.247 -7.719 1.00 90.06 197 PRO A C 1
ATOM 1553 O O . PRO A 1 197 ? -10.252 -6.875 -8.773 1.00 90.06 197 PRO A O 1
ATOM 1556 N N . VAL A 1 198 ? -11.583 -5.895 -7.260 1.00 85.75 198 VAL A N 1
ATOM 1557 C CA . VAL A 1 198 ? -12.825 -6.467 -7.812 1.00 85.75 198 VAL A CA 1
ATOM 1558 C C . VAL A 1 198 ? -13.022 -6.166 -9.301 1.00 85.75 198 VAL A C 1
ATOM 1560 O O . VAL A 1 198 ? -13.533 -7.025 -10.020 1.00 85.75 198 VAL A O 1
ATOM 1563 N N . PHE A 1 199 ? -12.583 -5.001 -9.794 1.00 82.38 199 PHE A N 1
ATOM 1564 C CA . PHE A 1 199 ? -12.707 -4.669 -11.218 1.00 82.38 199 PHE A CA 1
ATOM 1565 C C . PHE A 1 199 ? -11.725 -5.460 -12.079 1.00 82.38 199 PHE A C 1
ATOM 1567 O O . PHE A 1 199 ? -12.016 -5.769 -13.232 1.00 82.38 199 PHE A O 1
ATOM 1574 N N . HIS A 1 200 ? -10.570 -5.810 -11.519 1.00 83.25 200 HIS A N 1
ATOM 1575 C CA . HIS A 1 200 ? -9.550 -6.594 -12.201 1.00 83.25 200 HIS A CA 1
ATOM 1576 C C . HIS A 1 200 ? -9.833 -8.096 -12.125 1.00 83.25 200 HIS A C 1
ATOM 1578 O O . HIS A 1 200 ? -9.399 -8.843 -12.993 1.00 83.25 200 HIS A O 1
ATOM 1584 N N . ALA A 1 201 ? -10.589 -8.561 -11.131 1.00 82.44 201 ALA A N 1
ATOM 1585 C CA . ALA A 1 201 ? -10.791 -9.988 -10.908 1.00 82.44 201 ALA A CA 1
ATOM 1586 C C . ALA A 1 201 ? -11.428 -10.696 -12.120 1.00 82.44 201 ALA A C 1
ATOM 1588 O O . ALA A 1 201 ? -10.970 -11.771 -12.495 1.00 82.44 201 ALA A O 1
ATOM 1589 N N . TYR A 1 202 ? -12.411 -10.080 -12.785 1.00 81.88 202 TYR A N 1
ATOM 1590 C CA . TYR A 1 202 ? -13.107 -10.688 -13.929 1.00 81.88 202 TYR A CA 1
ATOM 1591 C C . TYR A 1 202 ? -12.300 -10.726 -15.233 1.00 81.88 202 TYR A C 1
ATOM 1593 O O . TYR A 1 202 ? -12.664 -11.472 -16.140 1.00 81.88 202 TYR A O 1
ATOM 1601 N N . SER A 1 203 ? -11.217 -9.954 -15.358 1.00 80.31 203 SER A N 1
ATOM 1602 C CA . SER A 1 203 ? -10.404 -9.941 -16.582 1.00 80.31 203 SER A CA 1
ATOM 1603 C C . SER A 1 203 ? -9.348 -11.052 -16.629 1.00 80.31 203 SER A C 1
ATOM 1605 O O . SER A 1 203 ? -8.683 -11.221 -17.651 1.00 80.31 203 SER A O 1
ATOM 1607 N N . TYR A 1 204 ? -9.192 -11.835 -15.554 1.00 81.56 204 TYR A N 1
ATOM 1608 C CA . TYR A 1 204 ? -8.227 -12.936 -15.490 1.00 81.56 204 TYR A CA 1
ATOM 1609 C C . TYR A 1 204 ? -8.805 -14.289 -15.911 1.00 81.56 204 TYR A C 1
ATOM 1611 O O . TYR A 1 204 ? -10.010 -14.497 -15.911 1.00 81.56 204 TYR A O 1
ATOM 1619 N N . GLY A 1 205 ? -7.935 -15.250 -16.235 1.00 81.00 205 GLY A N 1
ATOM 1620 C CA . GLY A 1 205 ? -8.350 -16.625 -16.530 1.00 81.00 205 GLY A CA 1
ATOM 1621 C C . GLY A 1 205 ? -8.926 -17.354 -15.308 1.00 81.00 205 GLY A C 1
ATOM 1622 O O . GLY A 1 205 ? -8.595 -17.021 -14.167 1.00 81.00 205 GLY A O 1
ATOM 1623 N N . ALA A 1 206 ? -9.734 -18.390 -15.559 1.00 84.69 206 ALA A N 1
ATOM 1624 C CA . ALA A 1 206 ? -10.518 -19.112 -14.549 1.00 84.69 206 ALA A CA 1
ATOM 1625 C C . ALA A 1 206 ? -9.717 -19.530 -13.302 1.00 84.69 206 ALA A C 1
ATOM 1627 O O . ALA A 1 206 ? -10.188 -19.328 -12.190 1.00 84.69 206 ALA A O 1
ATOM 1628 N N . VAL A 1 207 ? -8.481 -20.016 -13.472 1.00 84.12 207 VAL A N 1
ATOM 1629 C CA . VAL A 1 207 ? -7.601 -20.433 -12.360 1.00 84.12 207 VAL A CA 1
ATOM 1630 C C . VAL A 1 207 ? -7.240 -19.269 -11.429 1.00 84.12 207 VAL A C 1
ATOM 1632 O O . VAL A 1 207 ? -7.199 -19.420 -10.212 1.00 84.12 207 VAL A O 1
ATOM 1635 N N . CYS A 1 208 ? -6.960 -18.088 -11.986 1.00 84.50 208 CYS A N 1
ATOM 1636 C CA . CYS A 1 208 ? -6.632 -16.915 -11.175 1.00 84.50 208 CYS A CA 1
ATOM 1637 C C . CYS A 1 208 ? -7.895 -16.369 -10.490 1.00 84.50 208 CYS A C 1
ATOM 1639 O O . CYS A 1 208 ? -7.833 -15.964 -9.332 1.00 84.50 208 CYS A O 1
ATOM 1641 N N . GLN A 1 209 ? -9.050 -16.426 -11.164 1.00 81.38 209 GLN A N 1
ATOM 1642 C CA . GLN A 1 209 ? -10.326 -16.038 -10.562 1.00 81.38 209 GLN A CA 1
ATOM 1643 C C . GLN A 1 209 ? -10.705 -16.956 -9.396 1.00 81.38 209 GLN A C 1
ATOM 1645 O O . GLN A 1 209 ? -10.952 -16.471 -8.297 1.00 81.38 209 GLN A O 1
ATOM 1650 N N . SER A 1 210 ? -10.696 -18.275 -9.591 1.00 85.81 210 SER A N 1
ATOM 1651 C CA . SER A 1 210 ? -11.121 -19.233 -8.563 1.00 85.81 210 SER A CA 1
ATOM 1652 C C . SER A 1 210 ? -10.310 -19.126 -7.272 1.00 85.81 210 SER A C 1
ATOM 1654 O O . SER A 1 210 ? -10.848 -19.355 -6.195 1.00 85.81 210 SER A O 1
ATOM 1656 N N . SER A 1 211 ? -9.031 -18.759 -7.378 1.00 88.38 211 SER A N 1
ATOM 1657 C CA . SER A 1 211 ? -8.114 -18.716 -6.235 1.00 88.38 211 SER A CA 1
ATOM 1658 C C . SER A 1 211 ? -7.963 -17.330 -5.602 1.00 88.38 211 SER A C 1
ATOM 1660 O O . SER A 1 211 ? -7.606 -17.247 -4.431 1.00 88.38 211 SER A O 1
ATOM 1662 N N . TYR A 1 212 ? -8.190 -16.245 -6.353 1.00 91.31 212 TYR A N 1
ATOM 1663 C CA . TYR A 1 212 ? -7.877 -14.877 -5.906 1.00 91.31 212 TYR A CA 1
ATOM 1664 C C . TYR A 1 212 ? -9.028 -13.878 -6.083 1.00 91.31 212 TYR A C 1
ATOM 1666 O O . TYR A 1 212 ? -8.838 -12.681 -5.861 1.00 91.31 212 TYR A O 1
ATOM 1674 N N . HIS A 1 213 ? -10.223 -14.321 -6.481 1.00 87.06 213 HIS A N 1
ATOM 1675 C CA . HIS A 1 213 ? -11.379 -13.433 -6.551 1.00 87.06 213 HIS A CA 1
ATOM 1676 C C . HIS A 1 213 ? -11.798 -13.001 -5.130 1.00 87.06 213 HIS A C 1
ATOM 1678 O O . HIS A 1 213 ? -12.003 -13.855 -4.265 1.00 87.06 213 HIS A O 1
ATOM 1684 N N . PRO A 1 214 ? -12.008 -11.700 -4.862 1.00 83.62 214 PRO A N 1
ATOM 1685 C CA . PRO A 1 214 ? -12.234 -11.187 -3.505 1.00 83.62 214 PRO A CA 1
ATOM 1686 C C . PRO A 1 214 ? -13.533 -11.670 -2.851 1.00 83.62 214 PRO A C 1
ATOM 1688 O O . PRO A 1 214 ? -13.673 -11.604 -1.640 1.00 83.62 214 PRO A O 1
ATOM 1691 N N . ARG A 1 215 ? -14.486 -12.181 -3.641 1.00 82.12 215 ARG A N 1
ATOM 1692 C CA . ARG A 1 215 ? -15.702 -12.845 -3.124 1.00 82.12 215 ARG A CA 1
ATOM 1693 C C . ARG A 1 215 ? -15.489 -14.299 -2.689 1.00 82.12 215 ARG A C 1
ATOM 1695 O O . ARG A 1 215 ? -16.373 -14.861 -2.059 1.00 82.12 215 ARG A O 1
ATOM 1702 N N . LEU A 1 216 ? -14.365 -14.907 -3.063 1.00 81.50 216 LEU A N 1
ATOM 1703 C CA . LEU A 1 216 ? -14.017 -16.290 -2.719 1.00 81.50 216 LEU A CA 1
ATOM 1704 C C . LEU A 1 216 ? -12.981 -16.358 -1.588 1.00 81.50 216 LEU A C 1
ATOM 1706 O O . LEU A 1 216 ? -12.819 -17.403 -0.967 1.00 81.50 216 LEU A O 1
ATOM 1710 N N . VAL A 1 217 ? -12.297 -15.246 -1.308 1.00 80.56 217 VAL A N 1
ATOM 1711 C CA . VAL A 1 217 ? -11.240 -15.143 -0.295 1.00 80.56 217 VAL A CA 1
ATOM 1712 C C . VAL A 1 217 ? -11.691 -14.158 0.795 1.00 80.56 217 VAL A C 1
ATOM 1714 O O . VAL A 1 217 ? -12.262 -13.123 0.455 1.00 80.56 217 VAL A O 1
ATOM 1717 N N . PRO A 1 218 ? -11.475 -14.428 2.098 1.00 76.06 218 PRO A N 1
ATOM 1718 C CA . PRO A 1 218 ? -12.088 -13.661 3.188 1.00 76.06 218 PRO A CA 1
ATOM 1719 C C . PRO A 1 218 ? -11.433 -12.283 3.407 1.00 76.06 218 PRO A C 1
ATOM 1721 O O . PRO A 1 218 ? -10.725 -12.057 4.383 1.00 76.06 218 PRO A O 1
ATOM 1724 N N . PHE A 1 219 ? -11.699 -11.333 2.510 1.00 75.38 219 PHE A N 1
ATOM 1725 C CA . PHE A 1 219 ? -11.186 -9.957 2.569 1.00 75.38 219 PHE A CA 1
ATOM 1726 C C . PHE A 1 219 ? -12.209 -8.915 3.050 1.00 75.38 219 PHE A C 1
ATOM 1728 O O . PHE A 1 219 ? -11.941 -7.712 3.045 1.00 75.38 219 PHE A O 1
ATOM 1735 N N . GLY A 1 220 ? -13.384 -9.360 3.494 1.00 73.94 220 GLY A N 1
ATOM 1736 C CA . GLY A 1 220 ? -14.477 -8.473 3.888 1.00 73.94 220 GLY A CA 1
ATOM 1737 C C . GLY A 1 220 ? -15.131 -7.777 2.689 1.00 73.94 220 GLY A C 1
ATOM 1738 O O . GLY A 1 220 ? -15.119 -8.290 1.575 1.00 73.94 220 GLY A O 1
ATOM 1739 N N . LEU A 1 221 ? -15.729 -6.606 2.924 1.00 77.88 221 LEU A N 1
ATOM 1740 C CA . LEU A 1 221 ? -16.517 -5.860 1.928 1.00 77.88 221 LEU A CA 1
ATOM 1741 C C . LEU A 1 221 ? -15.699 -4.820 1.137 1.00 77.88 221 LEU A 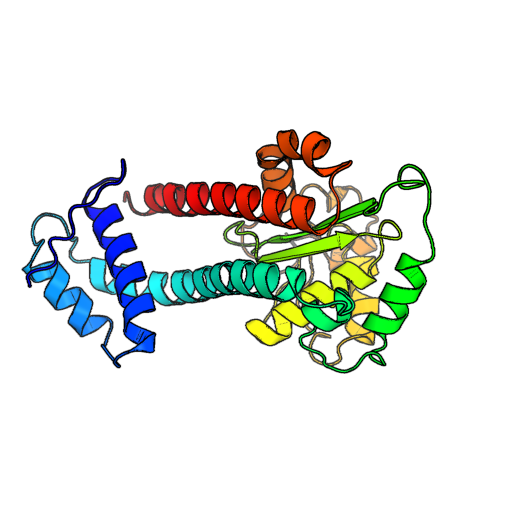C 1
ATOM 1743 O O . LEU A 1 221 ? -16.271 -3.878 0.592 1.00 77.88 221 LEU A O 1
ATOM 1747 N N . THR A 1 222 ? -14.368 -4.939 1.104 1.00 83.38 222 THR A N 1
ATOM 1748 C CA . THR A 1 222 ? -13.531 -4.005 0.334 1.00 83.38 222 THR A CA 1
ATOM 1749 C C . THR A 1 222 ? -13.519 -4.364 -1.151 1.00 83.38 222 THR A C 1
ATOM 1751 O O . THR A 1 222 ? -13.428 -5.533 -1.519 1.00 83.38 222 THR A O 1
ATOM 1754 N N . ASP A 1 223 ? -13.580 -3.347 -2.011 1.00 85.12 223 ASP A N 1
ATOM 1755 C CA . ASP A 1 223 ? -13.363 -3.499 -3.453 1.00 85.12 223 ASP A CA 1
ATOM 1756 C C . ASP A 1 223 ? -11.874 -3.485 -3.837 1.00 85.12 223 ASP A C 1
ATOM 1758 O O . ASP A 1 223 ? -11.521 -3.881 -4.948 1.00 85.12 223 ASP A O 1
ATOM 1762 N N . ALA A 1 224 ? -11.014 -3.066 -2.900 1.00 86.94 224 ALA A N 1
ATOM 1763 C CA . ALA A 1 224 ? -9.579 -2.860 -3.060 1.00 86.94 224 ALA A CA 1
ATOM 1764 C C . ALA A 1 224 ? -9.168 -1.898 -4.193 1.00 86.94 224 ALA A C 1
ATOM 1766 O O . ALA A 1 224 ? -8.026 -1.920 -4.645 1.00 86.94 224 ALA A O 1
ATOM 1767 N N . GLU A 1 225 ? -10.050 -0.977 -4.589 1.00 88.69 225 GLU A N 1
ATOM 1768 C CA . GLU A 1 225 ? -9.800 0.001 -5.663 1.00 88.69 225 GLU A CA 1
ATOM 1769 C C . GLU A 1 225 ? -9.253 1.343 -5.147 1.00 88.69 225 GLU A C 1
ATOM 1771 O O . GLU A 1 225 ? -9.258 2.367 -5.838 1.00 88.69 225 GLU A O 1
ATOM 1776 N N . TRP A 1 226 ? -8.778 1.381 -3.900 1.00 89.75 226 TRP A N 1
ATOM 1777 C CA . TRP A 1 226 ? -8.266 2.607 -3.285 1.00 89.75 226 TRP A CA 1
ATOM 1778 C C . TRP A 1 226 ? -7.092 3.221 -4.042 1.00 89.75 226 TRP A C 1
ATOM 1780 O O . TRP A 1 226 ? -7.020 4.443 -4.139 1.00 89.75 226 TRP A O 1
ATOM 1790 N N . LEU A 1 227 ? -6.225 2.402 -4.643 1.00 91.44 227 LEU A N 1
ATOM 1791 C CA . LEU A 1 227 ? -5.135 2.908 -5.476 1.00 91.44 227 LEU A CA 1
ATOM 1792 C C . LEU A 1 227 ? -5.656 3.660 -6.703 1.00 91.44 227 LEU A C 1
ATOM 1794 O O . LEU A 1 227 ? -5.146 4.734 -7.000 1.00 91.44 227 LEU A O 1
ATOM 1798 N N . LYS A 1 228 ? -6.700 3.172 -7.386 1.00 89.56 228 LYS A N 1
ATOM 1799 C CA . LYS A 1 228 ? -7.294 3.905 -8.517 1.00 89.56 228 LYS A CA 1
ATOM 1800 C C . LYS A 1 228 ? -7.870 5.245 -8.064 1.00 89.56 228 LYS A C 1
ATOM 1802 O O . LYS A 1 228 ? -7.650 6.249 -8.729 1.00 89.56 228 LYS A O 1
ATOM 1807 N N . ARG A 1 229 ? -8.528 5.286 -6.900 1.00 90.38 229 ARG A N 1
ATOM 1808 C CA . ARG A 1 229 ? -9.051 6.534 -6.311 1.00 90.38 229 ARG A CA 1
ATOM 1809 C C . ARG A 1 229 ? -7.941 7.524 -5.965 1.00 90.38 229 ARG A C 1
ATOM 1811 O O . ARG A 1 229 ? -8.087 8.704 -6.266 1.00 90.38 229 ARG A O 1
ATOM 1818 N N . LEU A 1 230 ? -6.845 7.040 -5.379 1.00 91.00 230 LEU A N 1
ATOM 1819 C CA . LEU A 1 230 ? -5.654 7.845 -5.113 1.00 91.00 230 LEU A CA 1
ATOM 1820 C C . LEU A 1 230 ? -5.116 8.443 -6.415 1.00 91.00 230 LEU A C 1
ATOM 1822 O O . LEU A 1 230 ? -4.935 9.651 -6.500 1.00 91.00 230 LEU A O 1
ATOM 1826 N N . TRP A 1 231 ? -4.937 7.617 -7.449 1.00 90.94 231 TRP A N 1
ATOM 1827 C CA . TRP A 1 231 ? -4.418 8.072 -8.737 1.00 90.94 231 TRP A CA 1
ATOM 1828 C C . TRP A 1 231 ? -5.316 9.085 -9.434 1.00 90.94 231 TRP A C 1
ATOM 1830 O O . TRP A 1 231 ? -4.803 10.038 -10.013 1.00 90.94 231 TRP A O 1
ATOM 1840 N N . THR A 1 232 ? -6.636 8.920 -9.349 1.00 90.56 232 THR A N 1
ATOM 1841 C CA . THR A 1 232 ? -7.584 9.914 -9.859 1.00 90.56 232 THR A CA 1
ATOM 1842 C C . THR A 1 232 ? -7.441 11.240 -9.114 1.00 90.56 232 THR A C 1
ATOM 1844 O O . THR A 1 232 ? -7.348 12.285 -9.752 1.00 90.56 232 THR A O 1
ATOM 1847 N N . ALA A 1 233 ? -7.361 11.209 -7.780 1.00 89.31 233 ALA A N 1
ATOM 1848 C CA . ALA A 1 233 ? -7.238 12.418 -6.965 1.00 89.31 233 ALA A CA 1
ATOM 1849 C C . ALA A 1 233 ? -5.897 13.140 -7.167 1.00 89.31 233 ALA A C 1
ATOM 1851 O O . ALA A 1 233 ? -5.848 14.366 -7.201 1.00 89.31 233 ALA A O 1
ATOM 1852 N N . THR A 1 234 ? -4.805 12.396 -7.360 1.00 88.25 234 THR A N 1
ATOM 1853 C CA . THR A 1 234 ? -3.467 12.971 -7.559 1.00 88.25 234 THR A CA 1
ATOM 1854 C C . THR A 1 234 ? -3.061 13.084 -9.029 1.00 88.25 234 THR A C 1
ATOM 1856 O O . THR A 1 234 ? -1.899 13.365 -9.329 1.00 88.25 234 THR A O 1
ATOM 1859 N N . GLY A 1 235 ? -3.980 12.849 -9.968 1.00 86.94 235 GLY A N 1
ATOM 1860 C CA . GLY A 1 235 ? -3.672 12.758 -11.397 1.00 86.94 235 GLY A CA 1
ATOM 1861 C C . GLY A 1 235 ? -3.081 14.044 -11.979 1.00 86.94 235 GLY A C 1
ATOM 1862 O O . GLY A 1 235 ? -2.202 13.989 -12.842 1.00 86.94 235 GLY A O 1
ATOM 1863 N N . SER A 1 236 ? -3.478 15.203 -11.448 1.00 85.38 236 SER A N 1
ATOM 1864 C CA . SER A 1 236 ? -2.957 16.523 -11.834 1.00 85.38 236 SER A CA 1
ATOM 1865 C C . SER A 1 236 ? -1.464 16.717 -11.526 1.00 85.38 236 SER A C 1
ATOM 1867 O O . SER A 1 236 ? -0.808 17.547 -12.158 1.00 85.38 236 SER A O 1
ATOM 1869 N N . PHE A 1 237 ? -0.896 15.930 -10.605 1.00 85.56 237 PHE A N 1
ATOM 1870 C CA . PHE A 1 237 ? 0.530 15.970 -10.267 1.00 85.56 237 PHE A CA 1
ATOM 1871 C C . PHE A 1 237 ? 1.392 15.103 -11.191 1.00 85.56 237 PHE A C 1
ATOM 1873 O O . PHE A 1 237 ? 2.619 15.196 -11.149 1.00 85.56 237 PHE A O 1
ATOM 1880 N N . SER A 1 238 ? 0.795 14.269 -12.048 1.00 81.44 238 SER A N 1
ATOM 1881 C CA . SER A 1 238 ? 1.546 13.388 -12.957 1.00 81.44 238 SER A CA 1
ATOM 1882 C C . SER A 1 238 ? 2.449 14.160 -13.929 1.00 81.44 238 SER A C 1
ATOM 1884 O O . SER A 1 238 ? 3.601 13.783 -14.137 1.00 81.44 238 SER A O 1
ATOM 1886 N N . SER A 1 239 ? 1.971 15.285 -14.470 1.00 80.50 239 SER A N 1
ATOM 1887 C CA . SER A 1 239 ? 2.759 16.176 -15.331 1.00 80.50 239 SER A CA 1
ATOM 1888 C C . SER A 1 239 ? 3.846 16.909 -14.543 1.00 80.50 239 SER A C 1
ATOM 1890 O O . SER A 1 239 ? 4.995 16.974 -14.981 1.00 80.50 239 SER A O 1
ATOM 1892 N N . GLN A 1 240 ? 3.500 17.394 -13.349 1.00 82.94 240 GLN A N 1
ATOM 1893 C CA . GLN A 1 240 ? 4.396 18.140 -12.465 1.00 82.94 240 GLN A CA 1
ATOM 1894 C C . GLN A 1 240 ? 5.542 17.279 -11.943 1.00 82.94 240 GLN A C 1
ATOM 1896 O O . GLN A 1 240 ? 6.635 17.781 -11.734 1.00 82.94 240 GLN A O 1
ATOM 1901 N N . THR A 1 241 ? 5.315 15.980 -11.765 1.00 83.12 241 THR A N 1
ATOM 1902 C CA . THR A 1 241 ? 6.308 15.034 -11.243 1.00 83.12 241 THR A CA 1
ATOM 1903 C C . THR A 1 241 ? 7.099 14.337 -12.344 1.00 83.12 241 THR A C 1
ATOM 1905 O O . THR A 1 241 ? 7.983 13.546 -12.052 1.00 83.12 241 THR A O 1
ATOM 1908 N N . LYS A 1 242 ? 6.847 14.621 -13.623 1.00 80.94 242 LYS A N 1
ATOM 1909 C CA . LYS A 1 242 ? 7.528 13.912 -14.712 1.00 80.94 242 LYS A CA 1
ATOM 1910 C C . LYS A 1 242 ? 9.009 14.279 -14.848 1.00 80.94 242 LYS A C 1
ATOM 1912 O O . LYS A 1 242 ? 9.831 13.393 -15.057 1.00 80.94 242 LYS A O 1
ATOM 1917 N N . TYR A 1 243 ? 9.323 15.568 -14.759 1.00 77.94 243 TYR A N 1
ATOM 1918 C CA . TYR A 1 243 ? 10.649 16.129 -15.054 1.00 77.94 243 TYR A CA 1
ATOM 1919 C C . TYR A 1 243 ? 11.492 16.581 -13.852 1.00 77.94 243 TYR A C 1
ATOM 1921 O O . TYR A 1 243 ? 12.710 16.639 -14.007 1.00 77.94 243 TYR A O 1
ATOM 1929 N N . PRO A 1 244 ? 10.932 16.940 -12.678 1.00 75.94 244 PRO A N 1
ATOM 1930 C CA . PRO A 1 244 ? 11.768 17.305 -11.545 1.00 75.94 244 PRO A CA 1
ATOM 1931 C C . PRO A 1 244 ? 12.656 16.143 -11.113 1.00 75.94 244 PRO A C 1
ATOM 1933 O O . PRO A 1 244 ? 12.247 14.983 -11.176 1.00 75.94 244 PRO A O 1
ATOM 1936 N N . GLY A 1 245 ? 13.836 16.478 -10.591 1.00 75.50 245 GLY A N 1
ATOM 1937 C CA . GLY A 1 245 ? 14.729 15.485 -10.005 1.00 75.50 245 GLY A CA 1
ATOM 1938 C C . GLY A 1 245 ? 14.074 14.710 -8.843 1.00 75.50 245 GLY A C 1
ATOM 1939 O O . GLY A 1 245 ? 13.114 15.204 -8.232 1.00 75.50 245 GLY A O 1
ATOM 1940 N N . PRO A 1 246 ? 14.622 13.532 -8.489 1.00 73.12 246 PRO A N 1
ATOM 1941 C CA . PRO A 1 246 ? 14.039 12.573 -7.540 1.00 73.12 246 PRO A CA 1
ATOM 1942 C C . PRO A 1 246 ? 13.497 13.183 -6.240 1.00 73.12 246 PRO A C 1
ATOM 1944 O O . PRO A 1 246 ? 12.368 12.915 -5.831 1.00 73.12 246 PRO A O 1
ATOM 1947 N N . ASN A 1 247 ? 14.267 14.077 -5.616 1.00 74.69 247 ASN A N 1
ATOM 1948 C CA . ASN A 1 247 ? 13.908 14.666 -4.324 1.00 74.69 247 ASN A CA 1
ATOM 1949 C C . ASN A 1 247 ? 12.694 15.596 -4.420 1.00 74.69 247 ASN A C 1
ATOM 1951 O O . ASN A 1 247 ? 11.794 15.535 -3.582 1.00 74.69 247 ASN A O 1
ATOM 1955 N N . LYS A 1 248 ? 12.633 16.428 -5.468 1.00 75.81 248 LYS A N 1
ATOM 1956 C CA . LYS A 1 248 ? 11.493 17.328 -5.696 1.00 75.81 248 LYS A CA 1
ATOM 1957 C C . LYS A 1 248 ? 10.233 16.524 -5.988 1.00 75.81 248 LYS A C 1
ATOM 1959 O O . LYS A 1 248 ? 9.189 16.795 -5.407 1.00 75.81 248 LYS A O 1
ATOM 1964 N N . ARG A 1 249 ? 10.352 15.492 -6.827 1.00 82.00 249 ARG A N 1
ATOM 1965 C CA . ARG A 1 249 ? 9.256 14.569 -7.129 1.00 82.00 249 ARG A CA 1
ATOM 1966 C C . ARG A 1 249 ? 8.720 13.888 -5.876 1.00 82.00 249 ARG A C 1
ATOM 1968 O O . ARG A 1 249 ? 7.509 13.894 -5.662 1.00 82.00 249 ARG A O 1
ATOM 1975 N N . LYS A 1 250 ? 9.609 13.340 -5.044 1.00 80.31 250 LYS A N 1
ATOM 1976 C CA . LYS A 1 250 ? 9.227 12.707 -3.781 1.00 80.31 250 LYS A CA 1
ATOM 1977 C C . LYS A 1 250 ? 8.482 13.684 -2.876 1.00 80.31 250 LYS A C 1
ATOM 1979 O O . LYS A 1 250 ? 7.405 13.340 -2.408 1.00 80.31 250 LYS A O 1
ATOM 1984 N N . LEU A 1 251 ? 9.002 14.899 -2.689 1.00 79.81 251 LEU A N 1
ATOM 1985 C CA . LEU A 1 251 ? 8.353 15.924 -1.869 1.00 79.81 251 LEU A CA 1
ATOM 1986 C C . LEU A 1 251 ? 6.946 16.266 -2.382 1.00 79.81 251 LEU A C 1
ATOM 1988 O O . LEU A 1 251 ? 5.993 16.245 -1.607 1.00 79.81 251 LEU A O 1
ATOM 1992 N N . THR A 1 252 ? 6.796 16.524 -3.685 1.00 82.88 252 THR A N 1
ATOM 1993 C CA . THR A 1 252 ? 5.492 16.830 -4.295 1.00 82.88 252 THR A CA 1
ATOM 1994 C C . THR A 1 252 ? 4.486 15.700 -4.079 1.00 82.88 252 THR A C 1
ATOM 1996 O O . THR A 1 252 ? 3.346 15.962 -3.699 1.00 82.88 252 THR A O 1
ATOM 1999 N N . LEU A 1 253 ? 4.900 14.446 -4.282 1.00 85.50 253 LEU A N 1
ATOM 2000 C CA . LEU A 1 253 ? 4.035 13.282 -4.081 1.00 85.50 253 LEU A CA 1
ATOM 2001 C C . LEU A 1 253 ? 3.682 13.073 -2.609 1.00 85.50 253 LEU A C 1
ATOM 2003 O O . LEU A 1 253 ? 2.523 12.802 -2.312 1.00 85.50 253 LEU A O 1
ATOM 2007 N N . THR A 1 254 ? 4.635 13.253 -1.690 1.00 83.19 254 THR A N 1
ATOM 2008 C CA . THR A 1 254 ? 4.368 13.204 -0.246 1.00 83.19 254 THR A CA 1
ATOM 2009 C C . THR A 1 254 ? 3.298 14.223 0.137 1.00 83.19 254 THR A C 1
ATOM 2011 O O . THR A 1 254 ? 2.334 13.867 0.809 1.00 83.19 254 THR A O 1
ATOM 2014 N N . CYS A 1 255 ? 3.417 15.470 -0.329 1.00 82.31 255 CYS A N 1
ATOM 2015 C CA . CYS A 1 255 ? 2.407 16.497 -0.075 1.00 82.31 255 CYS A CA 1
ATOM 2016 C C . CYS A 1 255 ? 1.038 16.106 -0.654 1.00 82.31 255 CYS A C 1
ATOM 2018 O O . CYS A 1 255 ? 0.037 16.178 0.053 1.00 82.31 255 CYS A O 1
ATOM 2020 N N . ALA A 1 256 ? 0.987 15.634 -1.903 1.00 86.56 256 ALA A N 1
ATOM 2021 C CA . ALA A 1 256 ? -0.263 15.223 -2.543 1.00 86.56 256 ALA A CA 1
ATOM 2022 C C . ALA A 1 256 ? -0.944 14.047 -1.816 1.00 86.56 256 ALA A C 1
ATOM 2024 O O . ALA A 1 256 ? -2.154 14.060 -1.592 1.00 86.56 256 ALA A O 1
ATOM 2025 N N . PHE A 1 257 ? -0.171 13.038 -1.408 1.00 86.88 257 PHE A N 1
ATOM 2026 C CA . PHE A 1 257 ? -0.679 11.888 -0.660 1.00 86.88 257 PHE A CA 1
ATOM 2027 C C . PHE A 1 257 ? -1.123 12.263 0.754 1.00 86.88 257 PHE A C 1
ATOM 2029 O O . PHE A 1 257 ? -2.102 11.698 1.243 1.00 86.88 257 PHE A O 1
ATOM 2036 N N . ASN A 1 258 ? -0.461 13.237 1.384 1.00 79.88 258 ASN A N 1
ATOM 2037 C CA . ASN A 1 258 ? -0.892 13.777 2.669 1.00 79.88 258 ASN A CA 1
ATOM 2038 C C . ASN A 1 258 ? -2.244 14.473 2.558 1.00 79.88 258 ASN A C 1
ATOM 2040 O O . ASN A 1 258 ? -3.132 14.123 3.326 1.00 79.88 258 ASN A O 1
ATOM 2044 N N . VAL A 1 259 ? -2.439 15.337 1.557 1.00 83.69 259 VAL A N 1
ATOM 2045 C CA . VAL A 1 259 ? -3.738 15.986 1.313 1.00 83.69 259 VAL A CA 1
ATOM 2046 C C . VAL A 1 259 ? -4.836 14.945 1.087 1.00 83.69 259 VAL A C 1
ATOM 2048 O O . VAL A 1 259 ? -5.857 14.979 1.767 1.00 83.69 259 VAL A O 1
ATOM 2051 N N . PHE A 1 260 ? -4.604 13.948 0.223 1.00 85.31 260 PHE A N 1
ATOM 2052 C CA . PHE A 1 260 ? -5.575 12.868 -0.004 1.00 85.31 260 PHE A CA 1
ATOM 2053 C C . PHE A 1 260 ? -5.934 12.118 1.286 1.00 85.31 260 PHE A C 1
ATOM 2055 O O . PHE A 1 260 ? -7.081 11.729 1.510 1.00 85.31 260 PHE A O 1
ATOM 2062 N N . LYS A 1 261 ? -4.943 11.880 2.146 1.00 79.94 261 LYS A N 1
ATOM 2063 C CA . LYS A 1 261 ? -5.144 11.221 3.433 1.00 79.94 261 LYS A CA 1
ATOM 2064 C C . LYS A 1 261 ? -5.897 12.125 4.412 1.00 79.94 261 LYS A C 1
ATOM 2066 O O . LYS A 1 261 ? -6.793 11.626 5.088 1.00 79.94 261 LYS A O 1
ATOM 2071 N N . ASP A 1 262 ? -5.570 13.410 4.486 1.00 75.62 262 ASP A N 1
ATOM 2072 C CA . ASP A 1 262 ? -6.233 14.373 5.369 1.00 75.62 262 ASP A CA 1
ATOM 2073 C C . ASP A 1 262 ? -7.721 14.491 5.002 1.00 75.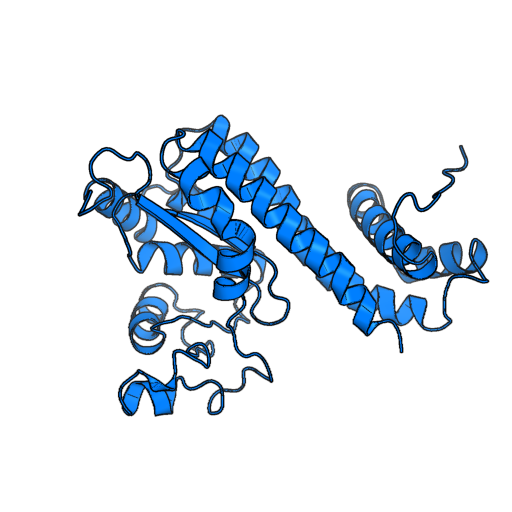62 262 ASP A C 1
ATOM 2075 O O . ASP A 1 262 ? -8.573 14.274 5.862 1.00 75.62 262 ASP A O 1
ATOM 2079 N N . GLU A 1 263 ? -8.051 14.617 3.712 1.00 79.88 263 GLU A N 1
ATOM 2080 C CA . GLU A 1 263 ? -9.438 14.560 3.224 1.00 79.88 263 GLU A CA 1
ATOM 2081 C C . GLU A 1 263 ? -10.155 13.266 3.652 1.00 79.88 263 GLU A C 1
ATOM 2083 O O . GLU A 1 263 ? -11.352 13.252 3.947 1.00 79.88 263 GLU A O 1
ATOM 2088 N N . LYS A 1 264 ? -9.452 12.129 3.690 1.00 74.38 264 LYS A N 1
ATOM 2089 C CA . LYS A 1 264 ? -10.037 10.854 4.133 1.00 74.38 264 LYS A CA 1
ATOM 2090 C C . LYS A 1 264 ? -10.277 10.814 5.633 1.00 74.38 264 LYS A C 1
ATOM 2092 O O . LYS A 1 264 ? -11.331 10.333 6.045 1.00 74.38 264 LYS A O 1
ATOM 2097 N N . VAL A 1 265 ? -9.343 11.318 6.434 1.00 68.19 265 VAL A N 1
ATOM 2098 C CA . VAL A 1 265 ? -9.533 11.467 7.882 1.00 68.19 265 VAL A CA 1
ATOM 2099 C C . VAL A 1 265 ? -10.740 12.364 8.150 1.00 68.19 265 VAL A C 1
ATOM 2101 O O . VAL A 1 265 ? -11.603 12.003 8.949 1.00 68.19 265 VAL A O 1
ATOM 2104 N N . GLU A 1 266 ? -10.873 13.463 7.407 1.00 65.50 266 GLU A N 1
ATOM 2105 C CA . GLU A 1 266 ? -12.032 14.349 7.482 1.00 65.50 266 GLU A CA 1
ATOM 2106 C C . GLU A 1 266 ? -13.345 13.644 7.112 1.00 65.50 266 GLU A C 1
ATOM 2108 O O . GLU A 1 266 ? -14.371 13.849 7.760 1.00 65.50 266 GLU A O 1
ATOM 2113 N N . ASN A 1 267 ? -13.322 12.760 6.114 1.00 64.12 267 ASN A N 1
ATOM 2114 C CA . ASN A 1 267 ? -14.503 12.030 5.653 1.00 64.12 267 ASN A CA 1
ATOM 2115 C C . ASN A 1 267 ? -14.895 10.837 6.537 1.00 64.12 267 ASN A C 1
ATOM 2117 O O . ASN A 1 267 ? -16.081 10.504 6.607 1.00 64.12 267 ASN A O 1
ATOM 2121 N N . ILE A 1 268 ? -13.958 10.214 7.263 1.00 57.78 268 ILE A N 1
ATOM 2122 C CA . ILE A 1 268 ? -14.292 9.211 8.293 1.00 57.78 268 ILE A CA 1
ATOM 2123 C C . ILE A 1 268 ? -15.245 9.818 9.336 1.00 57.78 268 ILE A C 1
ATOM 2125 O O . ILE A 1 268 ? -16.130 9.129 9.847 1.00 57.78 268 ILE A O 1
ATOM 2129 N N . ASN A 1 269 ? -15.164 11.130 9.563 1.00 46.72 269 ASN A N 1
ATOM 2130 C CA . ASN A 1 269 ? -16.051 11.853 10.471 1.00 46.72 269 ASN A CA 1
ATOM 2131 C C . ASN A 1 269 ? -17.530 11.814 10.062 1.00 46.72 269 ASN A C 1
ATOM 2133 O O . ASN A 1 269 ? -18.403 12.015 10.904 1.00 46.72 269 ASN A O 1
ATOM 2137 N N . ILE A 1 270 ? -17.842 11.519 8.796 1.00 46.22 270 ILE A N 1
ATOM 2138 C CA . ILE A 1 270 ? -19.222 11.347 8.323 1.00 46.22 270 ILE A CA 1
ATOM 2139 C C . ILE A 1 270 ? -19.838 10.063 8.900 1.00 46.22 270 ILE A C 1
ATOM 2141 O O . ILE A 1 270 ? -21.027 10.051 9.208 1.00 46.22 270 ILE A O 1
ATOM 2145 N N . PHE A 1 271 ? -19.044 9.010 9.120 1.00 40.75 271 PHE A N 1
ATOM 2146 C CA . PHE A 1 271 ? -19.525 7.747 9.696 1.00 40.75 271 PHE A CA 1
ATOM 2147 C C . PHE A 1 271 ? -19.791 7.830 11.203 1.00 40.75 271 PHE A C 1
ATOM 2149 O O . PHE A 1 271 ? -20.575 7.039 11.721 1.00 40.75 271 PHE A O 1
ATOM 2156 N N . PHE A 1 272 ? -19.208 8.815 11.890 1.00 43.12 272 PHE A N 1
ATOM 2157 C CA . PHE A 1 272 ? -19.506 9.121 13.292 1.00 43.12 272 PHE A CA 1
ATOM 2158 C C . PHE A 1 272 ? -20.733 10.041 13.468 1.00 43.12 272 PHE A C 1
ATOM 2160 O O . PHE A 1 272 ? -21.044 10.427 14.588 1.00 43.12 272 PHE A O 1
ATOM 2167 N N . LYS A 1 273 ? -21.452 10.392 12.384 1.00 37.59 273 LYS A N 1
ATOM 2168 C CA . LYS A 1 273 ? -22.703 11.183 12.427 1.00 37.59 273 LYS A CA 1
ATOM 2169 C C . LYS A 1 273 ? -23.960 10.368 12.796 1.00 37.59 273 LYS A C 1
ATOM 2171 O O . LYS A 1 273 ? -25.060 10.891 12.622 1.00 37.59 273 LYS A O 1
ATOM 2176 N N . LYS A 1 274 ? -23.830 9.120 13.256 1.00 34.84 274 LYS A N 1
ATOM 2177 C CA . LYS A 1 274 ? -24.950 8.314 13.772 1.00 34.84 274 LYS A CA 1
ATOM 2178 C C . LYS A 1 274 ? -24.795 8.053 15.259 1.00 34.84 274 LYS A C 1
ATOM 2180 O O . LYS A 1 274 ? -23.692 7.615 15.651 1.00 34.84 274 LYS A O 1
#

Foldseek 3Di:
DDPPPDQPDPAQLLLSLLVVLLVVVLVCVVPDDDDLVVSLVVSCVVCVPNHDPCSSVCSVVCSVVVNLLVCLLVCLVVLLVVVVVDPDQPLCSLLVHPDCPQPLNVVQVVLLVAADDPCVPFQFPAKDWDADLVQLATRDMDTHRNPDDCSRVLSNVSSCCVSPNQQDAEEDLQFVVNLVVNVVNDVSNNPHHYAYQQVSLVVDDPVNNCRHHPVNTPPPPGSSCSVVVLCVQCVVCPVVLGHDPPSVNSVSVSVSSVVVVVVSSSVVVVVVPD

pLDDT: mean 74.48, std 15.32, range [24.92, 94.88]

InterPro domains:
  IPR040521 Kyakuja-Dileera-Zisupton transposase [PF18758] (103-258)

Sequence (274 aa):
MESHMVPSSHLKPEVAIHIDVMESYIRQKFLQHQSVTSIAKVVAKEFPRTVPSSFKSILTKTLPIYAKMKMVIEDHLEIAYNLIKSDICPACMYQNLNDASSPLCVAFEALSRQRKGNARGLDEAGVFVSTCAHHGFPLFFMSMRGGESYVYTLSIINQIKQQYGTNLAVFYDVACRLKPRLMQAFEDLKDIPMAVPVFHAYSYGAVCQSSYHPRLVPFGLTDAEWLKRLWTATGSFSSQTKYPGPNKRKLTLTCAFNVFKDEKVENINIFFKK

Organism: NCBI:txid1195481